Protein AF-A0A929PBZ7-F1 (afdb_monomer)

Sequence (288 aa):
MKSNTEISSLRPYLEPHGAKFRLEFSLISQDRSVDGKAPFPFLVINESDPLGRLIEARFVTDAGSKLKRVFVLLQKDEYLLPRDELWPISNQDVDECWQRAFSSYSGKAKDGSMVVLSDQIEKDGRLSSLQSLFYCNQERVFFHPQCPTCGSPLQQCYDDHLLTGVGLQPYSTSLKRYLYCPSCFDLVGESDFFIHALESSDPPMLKDQWDLVKEFGQLTEGKKHLDQFPCTKCASHKECYGTDGLALSRIVPVSFYPFHILIFEAMSVNAPDFLSLISGASFEELEA

Radius of gyration: 20.57 Å; Cα contacts (8 Å, |Δi|>4): 488; chains: 1; bounding box: 63×46×52 Å

Mean predicted aligned error: 7.31 Å

pLDDT: mean 87.02, std 12.72, range [26.66, 98.5]

Foldseek 3Di:
DPPDDVAFALQCQQPPDPDFKHKAFAFDPDDFDPVLFADPGGAFPADPDQFWTKTKIFMAGPVGHTDAIKIKTWGALGGPDDDDVVDGDALVNSLVVLQVVCVVVVVVCVVVFWDDDPSLADPVRTGHFHAWWKAFQVVRHIFAQAALPQRHGWAKDQDQVLQVVVPHHHRGRHHWIWTWDPVVCVPPVDTQIEGQDDDPPDDPSYHHPLSSLLSNLSDEPPHPPCPRPPLNPDPCVCCCNPPVVSSSRGMDIPHRHGIGMIMGGPDDQDPVNVVCVVVPDDPVNVVD

Structure (mmCIF, N/CA/C/O backbone):
data_AF-A0A929PBZ7-F1
#
_entry.id   AF-A0A929PBZ7-F1
#
loop_
_atom_site.group_PDB
_atom_site.id
_atom_site.type_symbol
_atom_site.label_atom_id
_atom_site.label_alt_id
_atom_site.label_comp_id
_atom_site.label_asym_id
_atom_site.label_entity_id
_atom_site.label_seq_id
_atom_site.pdbx_PDB_ins_code
_atom_site.Cartn_x
_atom_site.Cartn_y
_atom_site.Cartn_z
_atom_site.occupancy
_atom_site.B_iso_or_equiv
_atom_site.auth_seq_id
_atom_site.auth_comp_id
_atom_site.auth_asym_id
_atom_site.auth_atom_id
_atom_site.pdbx_PDB_model_num
ATOM 1 N N . MET A 1 1 ? 9.071 23.645 -6.614 1.00 26.66 1 MET A N 1
ATOM 2 C CA . MET A 1 1 ? 9.894 22.976 -5.581 1.00 26.66 1 MET A CA 1
ATOM 3 C C . MET A 1 1 ? 9.019 22.721 -4.362 1.00 26.66 1 MET A C 1
ATOM 5 O O . MET A 1 1 ? 8.891 23.604 -3.524 1.00 26.66 1 MET A O 1
ATOM 9 N N . LYS A 1 2 ? 8.345 21.565 -4.293 1.00 27.41 2 LYS A N 1
ATOM 10 C CA . LYS A 1 2 ? 7.716 21.123 -3.042 1.00 27.41 2 LYS A CA 1
ATOM 11 C C . LYS A 1 2 ? 8.845 20.621 -2.138 1.00 27.41 2 LYS A C 1
ATOM 13 O O . LYS A 1 2 ? 9.627 19.769 -2.544 1.00 27.41 2 LYS A O 1
ATOM 18 N N . SER A 1 3 ? 8.988 21.255 -0.979 1.00 30.94 3 SER A N 1
ATOM 19 C CA . SER A 1 3 ? 9.896 20.862 0.099 1.00 30.94 3 SER A CA 1
ATOM 20 C C . SER A 1 3 ? 9.689 19.395 0.473 1.00 30.94 3 SER A C 1
ATOM 22 O O . SER A 1 3 ? 8.545 18.947 0.421 1.00 30.94 3 SER A O 1
ATOM 24 N N . ASN A 1 4 ? 10.763 18.705 0.893 1.00 34.50 4 ASN A N 1
ATOM 25 C CA . ASN A 1 4 ? 10.742 17.404 1.580 1.00 34.50 4 ASN A CA 1
ATOM 26 C C . ASN A 1 4 ? 9.495 17.301 2.464 1.00 34.50 4 ASN A C 1
ATOM 28 O O . ASN A 1 4 ? 9.452 17.850 3.564 1.00 34.50 4 ASN A O 1
ATOM 32 N N . THR A 1 5 ? 8.450 16.678 1.933 1.00 43.84 5 THR A N 1
ATOM 33 C CA . THR A 1 5 ? 7.231 16.412 2.679 1.00 43.84 5 THR A CA 1
ATOM 34 C C . THR A 1 5 ? 7.585 15.164 3.463 1.00 43.84 5 THR A C 1
ATOM 36 O O . THR A 1 5 ? 7.949 14.161 2.851 1.00 43.84 5 THR A O 1
ATOM 39 N N . GLU A 1 6 ? 7.641 15.254 4.791 1.00 57.66 6 GLU A N 1
ATOM 40 C CA . GLU A 1 6 ? 7.781 14.065 5.630 1.00 57.66 6 GLU A CA 1
ATOM 41 C C . GLU A 1 6 ? 6.673 13.101 5.215 1.00 57.66 6 GLU A C 1
ATOM 43 O O . GLU A 1 6 ? 5.491 13.415 5.333 1.00 57.66 6 GLU A O 1
ATOM 48 N N . ILE A 1 7 ? 7.056 11.991 4.591 1.00 76.25 7 ILE A N 1
ATOM 49 C CA . ILE A 1 7 ? 6.088 11.092 3.982 1.00 76.25 7 ILE A CA 1
ATOM 50 C C . ILE A 1 7 ? 5.565 10.178 5.092 1.00 76.25 7 ILE A C 1
ATOM 52 O O . ILE A 1 7 ? 6.342 9.443 5.704 1.00 76.25 7 ILE A O 1
ATOM 56 N N . SER A 1 8 ? 4.262 10.236 5.360 1.00 89.88 8 SER A N 1
ATOM 57 C CA . SER A 1 8 ? 3.616 9.476 6.431 1.00 89.88 8 SER A CA 1
ATOM 58 C C . SER A 1 8 ? 3.755 7.965 6.239 1.00 89.88 8 SER A C 1
ATOM 60 O O . SER A 1 8 ? 3.601 7.448 5.133 1.00 89.88 8 SER A O 1
ATOM 62 N N . SER A 1 9 ? 3.996 7.221 7.320 1.00 91.88 9 SER A N 1
ATOM 63 C CA . SER A 1 9 ? 4.147 5.763 7.279 1.00 91.88 9 SER A CA 1
ATOM 64 C C . SER A 1 9 ? 3.346 5.089 8.384 1.00 91.88 9 SER A C 1
ATOM 66 O O . SER A 1 9 ? 3.293 5.561 9.514 1.00 91.88 9 SER A O 1
ATOM 68 N N . LEU A 1 10 ? 2.755 3.932 8.073 1.00 93.44 10 LEU A N 1
ATOM 69 C CA . LEU A 1 10 ? 2.092 3.092 9.072 1.00 93.44 10 LEU A CA 1
ATOM 70 C C . LEU A 1 10 ? 3.084 2.220 9.857 1.00 93.44 10 LEU A C 1
ATOM 72 O O . LEU A 1 10 ? 2.758 1.709 10.928 1.00 9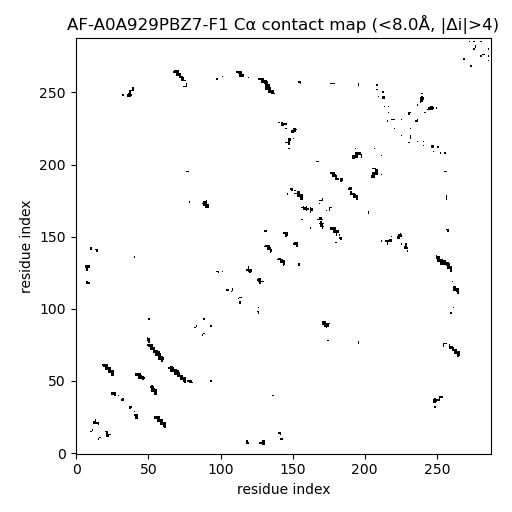3.44 10 LEU A O 1
ATOM 76 N N . ARG A 1 11 ? 4.306 2.040 9.338 1.00 92.12 11 ARG A N 1
ATOM 77 C CA . ARG A 1 11 ? 5.300 1.112 9.891 1.00 92.12 11 ARG A CA 1
ATOM 78 C C . ARG A 1 11 ? 5.653 1.389 11.359 1.00 92.12 11 ARG A C 1
ATOM 80 O O . ARG A 1 11 ? 5.720 0.415 12.104 1.00 92.12 11 ARG A O 1
ATOM 87 N N . PRO A 1 12 ? 5.799 2.647 11.827 1.00 91.50 12 PRO A N 1
ATOM 88 C CA . PRO A 1 12 ? 6.052 2.931 13.241 1.00 91.50 12 PRO A CA 1
ATOM 89 C C . PRO A 1 12 ? 4.978 2.391 14.191 1.00 91.50 12 PRO A C 1
ATOM 91 O O . PRO A 1 12 ? 5.282 2.114 15.345 1.00 91.50 12 PRO A O 1
ATOM 94 N N . TYR A 1 13 ? 3.742 2.206 13.720 1.00 92.75 13 TYR A N 1
ATOM 95 C CA . TYR A 1 13 ? 2.653 1.654 14.524 1.00 92.75 13 TYR A CA 1
ATOM 96 C C . TYR A 1 13 ? 2.561 0.132 14.431 1.00 92.75 13 TYR A C 1
ATOM 98 O O . TYR A 1 13 ? 2.063 -0.488 15.363 1.00 92.75 13 TYR A O 1
ATOM 106 N N . LEU A 1 14 ? 3.039 -0.472 13.340 1.00 92.50 14 LEU A N 1
ATOM 107 C CA . LEU A 1 14 ? 3.046 -1.927 13.137 1.00 92.50 14 LEU A CA 1
ATOM 108 C C . LEU A 1 14 ? 4.267 -2.589 13.790 1.00 92.50 14 LEU A C 1
ATOM 110 O O . LEU A 1 14 ? 4.165 -3.650 14.403 1.00 92.50 14 LEU A O 1
ATOM 114 N N . GLU A 1 15 ? 5.422 -1.933 13.691 1.00 86.81 15 GLU A N 1
ATOM 115 C CA . GLU A 1 15 ? 6.719 -2.401 14.186 1.00 86.81 15 GLU A CA 1
ATOM 116 C C . GLU A 1 15 ? 7.437 -1.288 14.970 1.00 86.81 15 GLU A C 1
ATOM 118 O O . GLU A 1 15 ? 8.516 -0.814 14.580 1.00 86.81 15 GLU A O 1
ATOM 123 N N . PRO A 1 16 ? 6.841 -0.820 16.081 1.00 77.88 16 PRO A N 1
ATOM 124 C CA . PRO A 1 16 ? 7.424 0.250 16.865 1.00 77.88 16 PRO A CA 1
ATOM 125 C C . PRO A 1 16 ? 8.742 -0.195 17.488 1.00 77.88 16 PRO A C 1
ATOM 127 O O . PRO A 1 16 ? 8.802 -1.136 18.281 1.00 77.88 16 PRO A O 1
ATOM 130 N N . HIS A 1 17 ? 9.805 0.543 17.194 1.00 76.81 17 HIS A N 1
ATOM 131 C CA . HIS A 1 17 ? 11.078 0.360 17.873 1.00 76.81 17 HIS A CA 1
ATOM 132 C C . HIS A 1 17 ? 10.994 1.049 19.240 1.00 76.81 17 HIS A C 1
ATOM 134 O O . HIS A 1 17 ? 11.084 2.269 19.340 1.00 76.81 17 HIS A O 1
ATOM 140 N N . GLY A 1 18 ? 10.774 0.265 20.298 1.00 74.88 18 GLY A N 1
ATOM 141 C CA . GLY A 1 18 ? 10.760 0.750 21.682 1.00 74.88 18 GLY A CA 1
ATOM 142 C C . GLY A 1 18 ? 9.427 1.311 22.194 1.00 74.88 18 GLY A C 1
ATOM 143 O O . GLY A 1 18 ? 9.380 1.758 23.341 1.00 74.88 18 GLY A O 1
ATOM 144 N N . ALA A 1 19 ? 8.339 1.277 21.411 1.00 81.00 19 ALA A N 1
ATOM 145 C CA . ALA A 1 19 ? 7.012 1.600 21.947 1.00 81.00 19 ALA A CA 1
ATOM 146 C C . ALA A 1 19 ? 6.393 0.397 22.674 1.00 81.00 19 ALA A C 1
ATOM 148 O O . ALA A 1 19 ? 6.635 -0.758 22.330 1.00 81.00 19 ALA A O 1
ATOM 149 N N . LYS A 1 20 ? 5.556 0.687 23.674 1.00 85.12 20 LYS A N 1
ATOM 150 C CA . LYS A 1 20 ? 4.921 -0.322 24.540 1.00 85.12 20 LYS A CA 1
ATOM 151 C C . LYS A 1 20 ? 3.657 -0.944 23.950 1.00 85.12 20 LYS A C 1
ATOM 153 O O . LYS A 1 20 ? 3.085 -1.845 24.559 1.00 85.12 20 LYS A O 1
ATOM 158 N N . PHE A 1 21 ? 3.189 -0.443 22.811 1.00 89.44 21 PHE A N 1
ATOM 159 C CA . PHE A 1 21 ? 2.041 -0.987 22.100 1.00 89.44 21 PHE A CA 1
ATOM 160 C C . PHE A 1 21 ? 2.221 -0.849 20.590 1.00 89.44 21 PHE A C 1
ATOM 162 O O . PHE A 1 21 ? 2.917 0.056 20.133 1.00 89.44 21 PHE A O 1
ATOM 169 N N . ARG A 1 22 ? 1.566 -1.731 19.833 1.00 94.06 22 ARG A N 1
ATOM 170 C CA . ARG A 1 22 ? 1.547 -1.740 18.366 1.00 94.06 22 ARG A CA 1
ATOM 171 C C . ARG A 1 22 ? 0.166 -2.095 17.831 1.00 94.06 22 ARG A C 1
ATOM 173 O O . ARG A 1 22 ? -0.612 -2.767 18.510 1.00 94.06 22 ARG A O 1
ATOM 180 N N . LEU A 1 23 ? -0.110 -1.669 16.608 1.00 95.19 23 LEU A N 1
ATOM 181 C CA . LEU A 1 23 ? -1.207 -2.154 15.787 1.00 95.19 23 LEU A CA 1
ATOM 182 C C . LEU A 1 23 ? -0.789 -3.484 15.149 1.00 95.19 23 LEU A C 1
ATOM 184 O O . LEU A 1 23 ? 0.262 -3.588 14.529 1.00 95.19 23 LEU A O 1
ATOM 188 N N . GLU A 1 24 ? -1.610 -4.510 15.302 1.00 95.31 24 GLU A N 1
ATOM 189 C CA . GLU A 1 24 ? -1.390 -5.840 14.745 1.00 95.31 24 GLU A CA 1
ATOM 190 C C . GLU A 1 24 ? -2.588 -6.209 13.871 1.00 95.31 24 GLU A C 1
ATOM 192 O O . GLU A 1 24 ? -3.721 -6.269 14.351 1.00 95.31 24 GLU A O 1
ATOM 197 N N . PHE A 1 25 ? -2.344 -6.453 12.584 1.00 95.81 25 PHE A N 1
ATOM 198 C CA . PHE A 1 25 ? -3.358 -6.985 11.678 1.00 95.81 25 PHE A CA 1
ATOM 199 C C . PHE A 1 25 ? -3.557 -8.476 11.944 1.00 95.81 25 PHE A C 1
ATOM 201 O O . PHE A 1 25 ? -2.591 -9.232 12.064 1.00 95.81 25 PHE A O 1
ATOM 208 N N . SER A 1 26 ? -4.811 -8.912 12.036 1.00 93.31 26 SER A N 1
ATOM 209 C CA . SER A 1 26 ? -5.119 -10.332 12.189 1.00 93.31 26 SER A CA 1
ATOM 210 C C . SER A 1 26 ? -4.754 -11.088 10.916 1.00 93.31 26 SER A C 1
ATOM 212 O O . SER A 1 26 ? -5.144 -10.685 9.825 1.00 93.31 26 SER A O 1
ATOM 214 N N . LEU A 1 27 ? -4.040 -12.202 11.061 1.00 90.12 27 LEU A N 1
ATOM 215 C CA . LEU A 1 27 ? -3.666 -13.083 9.956 1.00 90.12 27 LEU A CA 1
ATOM 216 C C . LEU A 1 27 ? -4.716 -14.178 9.748 1.00 90.12 27 LEU A C 1
ATOM 218 O O . LEU A 1 27 ? -5.280 -14.690 10.719 1.00 90.12 27 LEU A O 1
ATOM 222 N N . ILE A 1 28 ? -4.928 -14.581 8.497 1.00 86.69 28 ILE A N 1
ATOM 223 C CA . ILE A 1 28 ? -5.646 -15.821 8.180 1.00 86.69 28 ILE A CA 1
ATOM 224 C C . ILE A 1 28 ? -4.719 -17.030 8.366 1.00 86.69 28 ILE A C 1
ATOM 226 O O . ILE A 1 28 ? -3.511 -16.953 8.138 1.00 86.69 28 ILE A O 1
ATOM 230 N N . SER A 1 29 ? -5.286 -18.164 8.786 1.00 65.19 29 SER A N 1
ATOM 231 C CA . SER A 1 29 ? -4.598 -19.459 8.738 1.00 65.19 29 SER A CA 1
ATOM 232 C C . SER A 1 29 ? -4.264 -19.763 7.276 1.00 65.19 29 SER A C 1
ATOM 234 O O . SER A 1 29 ? -5.174 -19.998 6.487 1.00 65.19 29 SER A O 1
ATOM 236 N N . GLN A 1 30 ? -2.987 -19.692 6.901 1.00 59.59 30 GLN A N 1
ATOM 237 C CA . GLN A 1 30 ? -2.564 -19.847 5.510 1.00 59.59 30 GLN A CA 1
ATOM 238 C C . GLN A 1 30 ? -2.706 -21.303 5.054 1.00 59.59 30 GLN A C 1
ATOM 240 O O . GLN A 1 30 ? -1.955 -22.163 5.510 1.00 59.59 30 GLN A O 1
ATOM 245 N N . ASP A 1 31 ? -3.596 -21.545 4.094 1.00 52.19 31 ASP A N 1
ATOM 246 C CA . ASP A 1 31 ? -3.374 -22.581 3.087 1.00 52.19 31 ASP A CA 1
ATOM 247 C C . ASP A 1 31 ? -2.574 -21.969 1.932 1.00 52.19 31 ASP A C 1
ATOM 249 O O . ASP A 1 31 ? -2.738 -20.796 1.582 1.00 52.19 31 ASP A O 1
ATOM 253 N N . ARG A 1 32 ? -1.649 -22.750 1.364 1.00 52.66 32 ARG A N 1
ATOM 254 C CA . ARG A 1 32 ? -0.841 -22.323 0.213 1.00 52.66 32 ARG A CA 1
ATOM 255 C C . ARG A 1 32 ? -1.770 -21.942 -0.942 1.00 52.66 32 ARG A C 1
ATOM 257 O O . ARG A 1 32 ? -2.718 -22.668 -1.232 1.00 52.66 32 ARG A O 1
ATOM 264 N N . SER A 1 33 ? -1.485 -20.827 -1.612 1.00 56.88 33 SER A N 1
ATOM 265 C CA . SER A 1 33 ? -2.231 -20.433 -2.807 1.00 56.88 33 SER A CA 1
ATOM 266 C C . SER A 1 33 ? -2.071 -21.457 -3.928 1.00 56.88 33 SER A C 1
ATOM 268 O O . SER A 1 33 ? -1.028 -22.099 -4.069 1.00 56.88 33 SER A O 1
ATOM 270 N N . VAL A 1 34 ? -3.114 -21.578 -4.748 1.00 55.66 34 VAL A N 1
ATOM 271 C CA . VAL A 1 34 ? -3.158 -22.506 -5.888 1.00 55.66 34 VAL A CA 1
ATOM 272 C C . VAL A 1 34 ? -2.152 -22.105 -6.980 1.00 55.66 34 VAL A C 1
ATOM 274 O O . VAL A 1 34 ? -1.589 -22.977 -7.636 1.00 55.66 34 VAL A O 1
ATOM 277 N N . ASP A 1 35 ? -1.839 -20.809 -7.095 1.00 64.62 35 ASP A N 1
ATOM 278 C CA . ASP A 1 35 ? -1.034 -20.246 -8.192 1.00 64.62 35 ASP A CA 1
ATOM 279 C C . ASP A 1 35 ? 0.416 -19.897 -7.803 1.00 64.62 35 ASP A C 1
ATOM 281 O O . ASP A 1 35 ? 1.126 -19.224 -8.550 1.00 64.62 35 ASP A O 1
ATOM 285 N N . GLY A 1 36 ? 0.871 -20.286 -6.606 1.00 73.00 36 GLY A N 1
ATOM 286 C CA . GLY A 1 36 ? 2.238 -20.019 -6.129 1.00 73.00 36 GLY A CA 1
ATOM 287 C C . GLY A 1 36 ? 2.544 -18.552 -5.776 1.00 73.00 36 GLY A C 1
ATOM 288 O O . GLY A 1 36 ? 3.650 -18.251 -5.328 1.00 73.00 36 GLY A O 1
ATOM 289 N N . LYS A 1 37 ? 1.576 -17.641 -5.931 1.00 81.81 37 LYS A N 1
ATOM 290 C CA . LYS A 1 37 ? 1.648 -16.227 -5.517 1.00 81.81 37 LYS A CA 1
ATOM 291 C C . LYS A 1 37 ? 1.040 -16.025 -4.133 1.00 81.81 37 LYS A C 1
ATOM 293 O O . LYS A 1 37 ? 0.012 -16.621 -3.831 1.00 81.81 37 LYS A O 1
ATOM 298 N N . ALA A 1 38 ? 1.638 -15.198 -3.286 1.00 79.06 38 ALA A N 1
ATOM 299 C CA . ALA A 1 38 ? 1.15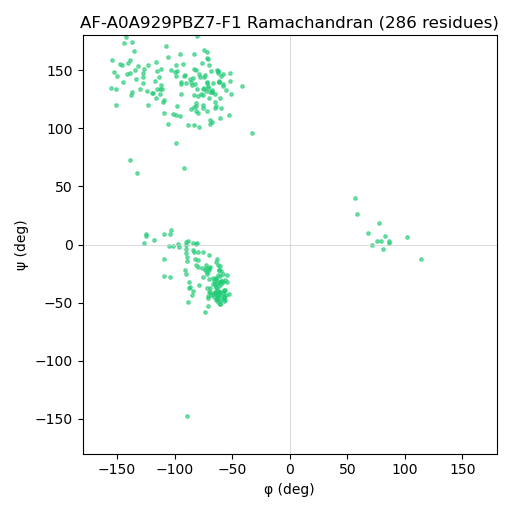2 -14.964 -1.930 1.00 79.06 38 ALA A CA 1
ATOM 300 C C . ALA A 1 38 ? -0.277 -14.380 -1.950 1.00 79.06 38 ALA A C 1
ATOM 302 O O . ALA A 1 38 ? -0.488 -13.347 -2.589 1.00 79.06 38 ALA A O 1
ATOM 303 N N . PRO A 1 39 ? -1.258 -14.985 -1.254 1.00 84.19 39 PRO A N 1
ATOM 304 C CA . PRO A 1 39 ? -2.546 -14.337 -1.058 1.00 84.19 39 PRO A CA 1
ATOM 305 C C . PRO A 1 39 ? -2.400 -13.171 -0.072 1.00 84.19 39 PRO A C 1
ATOM 307 O O . PRO A 1 39 ? -1.457 -13.127 0.727 1.00 84.19 39 PRO A O 1
ATOM 310 N N . PHE A 1 40 ? -3.363 -12.247 -0.087 1.00 88.38 40 PHE A N 1
ATOM 311 C CA . PHE A 1 40 ? -3.459 -11.207 0.935 1.00 88.38 40 PHE A CA 1
ATOM 312 C C . PHE A 1 40 ? -3.632 -11.867 2.321 1.00 88.38 40 PHE A C 1
ATOM 314 O O . PHE A 1 40 ? -4.608 -12.588 2.531 1.00 88.38 40 PHE A O 1
ATOM 321 N N . PRO A 1 41 ? -2.691 -11.687 3.268 1.00 89.38 41 PRO A N 1
ATOM 322 C CA . PRO A 1 41 ? -2.563 -12.577 4.423 1.00 89.38 41 PRO A CA 1
ATOM 323 C C . PRO A 1 41 ? -3.388 -12.124 5.631 1.00 89.38 41 PRO A C 1
ATOM 325 O O . PRO A 1 41 ? -3.358 -12.783 6.673 1.00 89.38 41 PRO A O 1
ATOM 328 N N . PHE A 1 42 ? -4.101 -11.003 5.521 1.00 93.81 42 PHE A N 1
ATOM 329 C CA . PHE A 1 42 ? -4.850 -10.409 6.622 1.00 93.81 42 PHE A CA 1
ATOM 330 C C . PHE A 1 42 ? -6.336 -10.755 6.543 1.00 93.81 42 PHE A C 1
ATOM 332 O O . PHE A 1 42 ? -6.900 -10.903 5.460 1.00 93.81 42 PHE A O 1
ATOM 339 N N . LEU A 1 43 ? -6.979 -10.872 7.704 1.00 93.06 43 LEU A N 1
ATOM 340 C CA . LEU A 1 43 ? -8.395 -11.197 7.816 1.00 93.06 43 LEU A CA 1
ATOM 341 C C . LEU A 1 43 ? -9.253 -10.029 7.317 1.00 93.06 43 LEU A C 1
ATOM 343 O O . LEU A 1 43 ? -9.438 -9.031 8.019 1.00 93.06 43 LEU A O 1
ATOM 347 N N . VAL A 1 44 ? -9.799 -10.183 6.112 1.00 93.00 44 VAL A N 1
ATOM 348 C CA . VAL A 1 44 ? -10.776 -9.264 5.523 1.00 93.00 44 VAL A CA 1
ATOM 349 C C . VAL A 1 44 ? -12.164 -9.583 6.080 1.00 93.00 44 VAL A C 1
ATOM 351 O O . VAL A 1 44 ? -12.657 -10.700 5.950 1.00 93.00 44 VAL A O 1
ATOM 354 N N . ILE A 1 45 ? -12.790 -8.595 6.715 1.00 91.81 45 ILE A N 1
ATOM 355 C CA . ILE A 1 45 ? -14.147 -8.676 7.271 1.00 91.81 45 ILE A CA 1
ATOM 356 C C . ILE A 1 45 ? -15.189 -8.314 6.213 1.00 91.81 45 ILE A C 1
ATOM 358 O O . ILE A 1 45 ? -16.267 -8.901 6.176 1.00 91.81 45 ILE A O 1
ATOM 362 N N . ASN A 1 46 ? -14.876 -7.341 5.356 1.00 88.00 46 ASN A N 1
ATOM 363 C CA . ASN A 1 46 ? -15.744 -6.922 4.263 1.00 88.00 46 ASN A CA 1
ATOM 364 C C . ASN A 1 46 ? -14.905 -6.373 3.102 1.00 88.00 46 ASN A C 1
ATOM 366 O O . ASN A 1 46 ? -14.017 -5.549 3.313 1.00 88.00 46 ASN A O 1
ATOM 370 N N . GLU A 1 47 ? -15.214 -6.801 1.880 1.00 88.94 47 GLU A N 1
ATOM 371 C CA . GLU A 1 47 ? -14.569 -6.338 0.644 1.00 88.94 47 GLU A CA 1
ATOM 372 C C . GLU A 1 47 ? -15.571 -5.799 -0.391 1.00 88.94 47 GLU A C 1
ATOM 374 O O . GLU A 1 47 ? -15.199 -5.513 -1.526 1.00 88.94 47 GLU A O 1
ATOM 379 N N . SER A 1 48 ? -16.839 -5.644 -0.008 1.00 84.31 48 SER A N 1
ATOM 380 C CA . SER A 1 48 ? -17.929 -5.269 -0.920 1.00 84.31 48 SER A CA 1
ATOM 381 C C . SER A 1 48 ? -17.859 -3.811 -1.380 1.00 84.31 48 SER A C 1
ATOM 383 O O . SER A 1 48 ? -18.422 -3.474 -2.417 1.00 84.31 48 SER A O 1
ATOM 385 N N . ASP A 1 49 ? -17.195 -2.942 -0.612 1.00 85.44 49 ASP A N 1
ATOM 386 C CA . ASP A 1 49 ? -17.018 -1.535 -0.973 1.00 85.44 49 ASP A CA 1
ATOM 387 C C . ASP A 1 49 ? -16.036 -1.394 -2.156 1.00 85.44 49 ASP A C 1
ATOM 389 O O . ASP A 1 49 ? -15.004 -2.072 -2.180 1.00 85.44 49 ASP A O 1
ATOM 393 N N . PRO A 1 50 ? -16.317 -0.548 -3.162 1.00 87.06 50 PRO A N 1
ATOM 394 C CA . PRO A 1 50 ? -15.462 -0.442 -4.341 1.00 87.06 50 PRO A CA 1
ATOM 395 C C . PRO A 1 50 ? -14.137 0.294 -4.091 1.00 87.06 50 PRO A C 1
ATOM 397 O O . PRO A 1 50 ? -13.198 0.081 -4.856 1.00 87.06 50 PRO A O 1
ATOM 400 N N . LEU A 1 51 ? -14.039 1.135 -3.053 1.00 91.12 51 LEU A N 1
ATOM 401 C CA . LEU A 1 51 ? -12.881 2.000 -2.780 1.00 91.12 51 LEU A CA 1
ATOM 402 C C . LEU A 1 51 ? -11.995 1.482 -1.643 1.00 91.12 51 LEU A C 1
ATOM 404 O O . LEU A 1 51 ? -10.789 1.745 -1.623 1.00 91.12 51 LEU A O 1
ATOM 408 N N . GLY A 1 52 ? -12.579 0.750 -0.699 1.00 93.12 52 GLY A N 1
ATOM 409 C CA . GLY A 1 52 ? -11.902 0.245 0.484 1.00 93.12 52 GLY A CA 1
ATOM 410 C C . GLY A 1 52 ? -12.219 -1.211 0.804 1.00 93.12 52 GLY A C 1
ATOM 411 O O . GLY A 1 52 ? -13.144 -1.828 0.282 1.00 93.12 52 GLY A O 1
ATOM 412 N N . ARG A 1 53 ? -11.417 -1.780 1.697 1.00 94.75 53 ARG A N 1
ATOM 413 C CA . ARG A 1 53 ? -11.651 -3.077 2.334 1.00 94.75 53 ARG A CA 1
ATOM 414 C C . ARG A 1 53 ? -11.556 -2.912 3.843 1.00 94.75 53 ARG A C 1
ATOM 416 O O . ARG A 1 53 ? -10.735 -2.140 4.331 1.00 94.75 53 ARG A O 1
ATOM 423 N N . LEU A 1 54 ? -12.379 -3.637 4.585 1.00 94.81 54 LEU A N 1
ATOM 424 C CA . LEU A 1 54 ? -12.350 -3.637 6.040 1.00 94.81 54 LEU A CA 1
ATOM 425 C C . LEU A 1 54 ? -11.562 -4.853 6.521 1.00 94.81 54 LEU A C 1
ATOM 427 O O . LEU A 1 54 ? -11.968 -5.985 6.257 1.00 94.81 54 LEU A O 1
ATOM 431 N N . ILE A 1 55 ? -10.463 -4.631 7.238 1.00 95.75 55 ILE A N 1
ATOM 432 C CA . ILE A 1 55 ? -9.656 -5.703 7.835 1.00 95.75 55 ILE A CA 1
ATOM 433 C C . ILE A 1 55 ? -9.747 -5.679 9.358 1.00 95.75 55 ILE A C 1
ATOM 435 O O . ILE A 1 55 ? -9.929 -4.628 9.978 1.00 95.75 55 ILE A O 1
ATOM 439 N N . GLU A 1 56 ? -9.606 -6.848 9.974 1.00 95.19 56 GLU A N 1
ATOM 440 C CA . GLU A 1 56 ? -9.507 -6.955 11.425 1.00 95.19 56 GLU A CA 1
ATOM 441 C C . GLU A 1 56 ? -8.089 -6.643 11.907 1.00 95.19 56 GLU A C 1
ATOM 443 O O . GLU A 1 56 ? -7.100 -7.183 11.405 1.00 95.19 56 GLU A O 1
ATOM 448 N N . ALA A 1 57 ? -8.000 -5.826 12.952 1.00 96.06 57 ALA A N 1
ATOM 449 C CA . ALA A 1 57 ? -6.759 -5.567 13.650 1.00 96.06 57 ALA A CA 1
ATOM 450 C C . ALA A 1 57 ? -6.979 -5.438 15.162 1.00 96.06 57 ALA A C 1
ATOM 452 O O . ALA A 1 57 ? -8.087 -5.551 15.699 1.00 96.06 57 ALA A O 1
ATOM 453 N N . ARG A 1 58 ? -5.884 -5.231 15.883 1.00 95.56 58 ARG A N 1
ATOM 454 C CA . ARG A 1 58 ? -5.892 -5.041 17.330 1.00 95.56 58 ARG A CA 1
ATOM 455 C C . ARG A 1 58 ? -4.706 -4.205 17.779 1.00 95.56 58 ARG A C 1
ATOM 457 O O . ARG A 1 58 ? -3.627 -4.306 17.210 1.00 95.56 58 ARG A O 1
ATOM 464 N N . PHE A 1 59 ? -4.886 -3.442 18.845 1.00 94.81 59 PHE A N 1
ATOM 465 C CA . PHE A 1 59 ? -3.770 -2.909 19.612 1.00 94.81 59 PHE A CA 1
ATOM 466 C C . PHE A 1 59 ? -3.295 -3.966 20.605 1.00 94.81 59 PHE A C 1
ATOM 468 O O . PHE A 1 59 ? -4.102 -4.529 21.352 1.00 94.81 59 PHE A O 1
ATOM 475 N N . VAL A 1 60 ? -1.994 -4.239 20.613 1.00 94.56 60 VAL A N 1
ATOM 476 C CA . VAL A 1 60 ? -1.345 -5.183 21.534 1.00 94.56 60 VAL A CA 1
ATOM 477 C C . VAL A 1 60 ? -0.189 -4.510 22.249 1.00 94.56 60 VAL A C 1
ATOM 479 O O . VAL A 1 60 ? 0.426 -3.600 21.696 1.00 94.56 60 VAL A O 1
ATOM 482 N N . THR A 1 61 ? 0.110 -4.950 23.468 1.00 92.69 61 THR A N 1
ATOM 483 C CA . THR A 1 61 ? 1.315 -4.521 24.185 1.00 92.69 61 THR A CA 1
ATOM 484 C C . THR A 1 61 ? 2.569 -5.189 23.621 1.00 92.69 61 THR A C 1
ATOM 486 O O . THR A 1 61 ? 2.494 -6.177 22.889 1.00 92.69 61 THR A O 1
ATOM 489 N N . ASP A 1 62 ? 3.735 -4.690 24.016 1.00 88.38 62 ASP A N 1
ATOM 490 C CA . ASP A 1 62 ? 5.040 -5.332 23.807 1.00 88.38 62 ASP A CA 1
ATOM 491 C C . ASP A 1 62 ? 5.126 -6.764 24.379 1.00 88.38 62 ASP A C 1
ATOM 493 O O . ASP A 1 62 ? 5.801 -7.619 23.813 1.00 88.38 62 ASP A O 1
ATOM 497 N N . ALA A 1 63 ? 4.385 -7.052 25.453 1.00 89.31 63 ALA A N 1
ATOM 498 C CA . ALA A 1 63 ? 4.217 -8.393 26.019 1.00 89.31 63 ALA A CA 1
ATOM 499 C C . ALA A 1 63 ? 3.156 -9.261 25.300 1.00 89.31 63 ALA A C 1
ATOM 501 O O . ALA A 1 63 ? 2.911 -10.394 25.710 1.00 89.31 63 ALA A O 1
ATOM 502 N N . GLY A 1 64 ? 2.499 -8.745 24.256 1.00 86.88 64 GLY A N 1
ATOM 503 C CA . GLY A 1 64 ? 1.484 -9.467 23.479 1.00 86.88 64 GLY A CA 1
ATOM 504 C C . GLY A 1 64 ? 0.071 -9.461 24.077 1.00 86.88 64 GLY A C 1
ATOM 505 O O . GLY A 1 64 ? -0.821 -10.130 23.551 1.00 86.88 64 GLY A O 1
ATOM 506 N N . SER A 1 65 ? -0.174 -8.701 25.148 1.00 91.06 65 SER A N 1
ATOM 507 C CA . SER A 1 65 ? -1.518 -8.552 25.716 1.00 91.06 65 SER A CA 1
ATOM 508 C C . SER A 1 65 ? -2.407 -7.757 24.765 1.00 91.06 65 SER A C 1
ATOM 510 O O . SER A 1 65 ? -2.029 -6.682 24.302 1.00 91.06 65 SER A O 1
ATOM 512 N N . LYS A 1 66 ? -3.614 -8.260 24.492 1.00 92.94 66 LYS A N 1
ATOM 513 C CA . LYS A 1 66 ? -4.597 -7.578 23.640 1.00 92.94 66 LYS A CA 1
ATOM 514 C C . LYS A 1 66 ? -5.223 -6.421 24.414 1.00 92.94 66 LYS A C 1
ATOM 516 O O . LYS A 1 66 ? -5.879 -6.651 25.423 1.00 92.94 66 LYS A O 1
ATOM 521 N N . LEU A 1 67 ? -5.027 -5.199 23.928 1.00 90.75 67 LEU A N 1
ATOM 522 C CA . LEU A 1 67 ? -5.602 -3.991 24.519 1.00 90.75 67 LEU A CA 1
ATOM 523 C C . LEU A 1 67 ? -6.983 -3.704 23.945 1.00 90.75 67 LEU A C 1
ATOM 525 O O . LEU A 1 67 ? -7.929 -3.460 24.687 1.00 90.75 67 LEU A O 1
ATOM 529 N N . LYS A 1 68 ? -7.095 -3.720 22.613 1.00 90.50 68 LYS A N 1
ATOM 530 C CA . LYS A 1 68 ? -8.323 -3.317 21.930 1.00 90.50 68 LYS A CA 1
ATOM 531 C C . LYS A 1 68 ? -8.433 -3.952 20.558 1.00 90.50 68 LYS A C 1
ATOM 533 O O . LYS A 1 68 ? -7.460 -3.952 19.811 1.00 90.50 68 LYS A O 1
ATOM 538 N N . ARG A 1 69 ? -9.610 -4.473 20.219 1.00 92.75 69 ARG A N 1
ATOM 539 C CA . ARG A 1 69 ? -9.932 -4.917 18.858 1.00 92.75 69 ARG A CA 1
ATOM 540 C C . ARG A 1 69 ? -10.421 -3.716 18.052 1.00 92.75 69 ARG A C 1
ATOM 542 O O . ARG A 1 69 ? -11.198 -2.913 18.564 1.00 92.75 69 ARG A O 1
ATOM 549 N N . VAL A 1 70 ? -9.961 -3.603 16.814 1.00 94.44 70 VAL A N 1
ATOM 550 C CA . VAL A 1 70 ? -10.308 -2.507 15.906 1.00 94.44 70 VAL A CA 1
ATOM 551 C C . VAL A 1 70 ? -10.551 -3.047 14.500 1.00 94.44 70 VAL A C 1
ATOM 553 O O . VAL A 1 70 ? -10.079 -4.129 14.144 1.00 94.44 70 VAL A O 1
ATOM 556 N N . PHE A 1 71 ? -11.274 -2.283 13.695 1.00 94.38 71 PHE A N 1
ATOM 557 C CA . PHE A 1 71 ? -11.394 -2.515 12.265 1.00 94.38 71 PHE A CA 1
ATOM 558 C C . PHE A 1 71 ? -10.680 -1.400 11.514 1.00 94.38 71 PHE A C 1
ATOM 560 O O . PHE A 1 71 ? -10.836 -0.224 11.838 1.00 94.38 71 PHE A O 1
ATOM 567 N N . VAL A 1 72 ? -9.888 -1.772 10.514 1.00 95.62 72 VAL A N 1
ATOM 568 C CA . VAL A 1 72 ? -9.158 -0.820 9.676 1.00 95.62 72 VAL A CA 1
ATOM 569 C C . VAL A 1 72 ? -9.808 -0.821 8.306 1.00 95.62 72 VAL A C 1
ATOM 571 O O . VAL A 1 72 ? -9.768 -1.826 7.596 1.00 95.62 72 VAL A O 1
ATOM 574 N N . LEU A 1 73 ? -10.435 0.296 7.948 1.00 95.75 73 LEU A N 1
ATOM 575 C CA . LEU A 1 73 ? -10.877 0.544 6.586 1.00 95.75 73 LEU A CA 1
ATOM 576 C C . LEU A 1 73 ? -9.657 1.004 5.786 1.00 95.75 73 LEU A C 1
ATOM 578 O O . LEU A 1 73 ? -9.107 2.065 6.064 1.00 95.75 73 LEU A O 1
ATOM 582 N N . LEU A 1 74 ? -9.227 0.179 4.838 1.00 95.94 74 LEU A N 1
ATOM 583 C CA . LEU A 1 74 ? -8.007 0.320 4.046 1.00 95.94 74 LEU A CA 1
ATOM 584 C C . LEU A 1 74 ? -8.365 0.599 2.584 1.00 95.94 74 LEU A C 1
ATOM 586 O O . LEU A 1 74 ? -9.155 -0.147 2.005 1.00 95.94 74 LEU A O 1
ATOM 590 N N . GLN A 1 75 ? -7.776 1.628 1.975 1.00 96.31 75 GLN A N 1
ATOM 591 C CA . GLN A 1 75 ? -7.942 1.910 0.545 1.00 96.31 75 GLN A CA 1
ATOM 592 C C . GLN A 1 75 ? -7.423 0.764 -0.332 1.00 96.31 75 GLN A C 1
ATOM 594 O O . GLN A 1 75 ? -6.399 0.152 -0.036 1.00 96.31 75 GLN A O 1
ATOM 599 N N . LYS A 1 76 ? -8.143 0.455 -1.414 1.00 95.12 76 LYS A N 1
ATOM 600 C CA . LYS A 1 76 ? -7.751 -0.587 -2.370 1.00 95.12 76 LYS A CA 1
ATOM 601 C C . LYS A 1 76 ? -6.746 -0.067 -3.404 1.00 95.12 76 LYS A C 1
ATOM 603 O O . LYS A 1 76 ? -6.770 1.103 -3.791 1.00 95.12 76 LYS A O 1
ATOM 608 N N . ASP A 1 77 ? -5.898 -0.968 -3.897 1.00 95.12 77 ASP A N 1
ATOM 609 C CA . ASP A 1 77 ? -5.004 -0.707 -5.033 1.00 95.12 77 ASP A CA 1
ATOM 610 C C . ASP A 1 77 ? -5.746 -0.702 -6.378 1.00 95.12 77 ASP A C 1
ATOM 612 O O . ASP A 1 77 ? -5.367 0.023 -7.298 1.00 95.12 77 ASP A O 1
ATOM 616 N N . GLU A 1 78 ? -6.849 -1.444 -6.462 1.00 90.38 78 GLU A N 1
ATOM 617 C CA . GLU A 1 78 ? -7.720 -1.530 -7.631 1.00 90.38 78 GLU A CA 1
ATOM 618 C C . GLU A 1 78 ? -9.168 -1.259 -7.243 1.00 90.38 78 GLU A C 1
ATOM 620 O O . GLU A 1 78 ? -9.657 -1.745 -6.219 1.00 90.38 78 GLU A O 1
ATOM 625 N N . TYR A 1 79 ? -9.860 -0.502 -8.091 1.00 89.31 79 TYR A N 1
ATOM 626 C CA . TYR A 1 79 ? -11.254 -0.138 -7.881 1.00 89.31 79 TYR A CA 1
ATOM 627 C C . TYR A 1 79 ? -12.143 -0.873 -8.875 1.00 89.31 79 TYR A C 1
ATOM 629 O O . TYR A 1 79 ? -11.980 -0.752 -10.089 1.00 89.31 79 TYR A O 1
ATOM 637 N N . LEU A 1 80 ? -13.127 -1.604 -8.355 1.00 80.94 80 LEU A N 1
ATOM 638 C CA . LEU A 1 80 ? -14.146 -2.276 -9.160 1.00 80.94 80 LEU A CA 1
ATOM 639 C C . LEU A 1 80 ? -15.351 -1.349 -9.325 1.00 80.94 80 LEU A C 1
ATOM 641 O O . LEU A 1 80 ? -16.425 -1.588 -8.775 1.00 80.94 80 LEU A O 1
ATOM 645 N N . LEU A 1 81 ? -15.138 -0.244 -10.035 1.00 82.19 81 LEU A N 1
ATOM 646 C CA . LEU A 1 81 ? -16.175 0.749 -10.291 1.00 82.19 81 LEU A CA 1
ATOM 647 C C . LEU A 1 81 ? -16.853 0.472 -11.640 1.00 82.19 81 LEU A C 1
ATOM 649 O O . LEU A 1 81 ? -16.164 0.157 -12.617 1.00 82.19 81 LEU A O 1
ATOM 653 N N . PRO A 1 82 ? -18.191 0.597 -11.729 1.00 72.81 82 PRO A N 1
ATOM 654 C CA . PRO A 1 82 ? -18.872 0.615 -13.015 1.00 72.81 82 PRO A CA 1
ATOM 655 C C . PRO A 1 82 ? -18.272 1.719 -13.888 1.00 72.81 82 PRO A C 1
ATOM 657 O O . PRO A 1 82 ? -18.083 2.843 -13.422 1.00 72.81 82 PRO A O 1
ATOM 660 N N . ARG A 1 83 ? -17.965 1.409 -15.150 1.00 68.88 83 ARG A N 1
ATOM 661 C CA . ARG A 1 83 ? -17.522 2.431 -16.102 1.00 68.88 83 ARG A CA 1
ATOM 662 C C . ARG A 1 83 ? -18.708 3.336 -16.426 1.00 68.88 83 ARG A C 1
ATOM 664 O O . ARG A 1 83 ? -19.624 2.910 -17.124 1.00 68.88 83 ARG A O 1
ATOM 671 N N . ASP A 1 84 ? -18.681 4.558 -15.912 1.00 73.69 84 ASP A N 1
ATOM 672 C CA . ASP A 1 84 ? -19.540 5.645 -16.372 1.00 73.69 84 ASP A CA 1
ATOM 673 C C . ASP A 1 84 ? -18.753 6.465 -17.403 1.00 73.69 84 ASP A C 1
ATOM 675 O O . ASP A 1 84 ? -17.753 7.102 -17.076 1.00 73.69 84 ASP A O 1
ATOM 679 N N . GLU A 1 85 ? -19.165 6.396 -18.670 1.00 69.94 85 GLU A N 1
ATOM 680 C CA . GLU A 1 85 ? -18.516 7.138 -19.759 1.00 69.94 85 GLU A CA 1
ATOM 681 C C . GLU A 1 85 ? -18.811 8.645 -19.709 1.00 69.94 85 GLU A C 1
ATOM 683 O O . GLU A 1 85 ? -18.072 9.433 -20.297 1.00 69.94 85 GLU A O 1
ATOM 688 N N . LEU A 1 86 ? -19.880 9.058 -19.019 1.00 70.31 86 LEU A N 1
ATOM 689 C CA . LEU A 1 86 ? -20.290 10.458 -18.905 1.00 70.31 86 LEU A CA 1
ATOM 690 C C . LEU A 1 86 ? -19.603 11.154 -17.726 1.00 70.31 86 LEU A C 1
ATOM 692 O O . LEU A 1 86 ? -19.315 12.347 -17.819 1.00 70.31 86 LEU A O 1
ATOM 696 N N . TRP A 1 87 ? -19.326 10.416 -16.647 1.00 71.94 87 TRP A N 1
ATOM 697 C CA . TRP A 1 87 ? -18.661 10.922 -15.442 1.00 71.94 87 TRP A CA 1
ATOM 698 C C . TRP A 1 87 ? -17.633 9.913 -14.912 1.00 71.94 87 TRP A C 1
ATOM 700 O O . TRP A 1 87 ? -17.871 9.262 -13.890 1.00 71.94 87 TRP A O 1
ATOM 710 N N . PRO A 1 88 ? -16.486 9.751 -15.599 1.00 83.25 88 PRO A N 1
ATOM 711 C CA . PRO A 1 88 ? -15.460 8.821 -15.157 1.00 83.25 88 PRO A CA 1
ATOM 712 C C . PRO A 1 88 ? -14.870 9.279 -13.820 1.00 83.25 88 PRO A C 1
ATOM 714 O O . PRO A 1 88 ? -14.443 10.422 -13.676 1.00 83.25 88 PRO A O 1
ATOM 717 N N . ILE A 1 89 ? -14.824 8.363 -12.854 1.00 90.56 89 ILE A N 1
ATOM 718 C CA . ILE A 1 89 ? -14.176 8.591 -11.559 1.00 90.56 89 ILE A CA 1
ATOM 719 C C . ILE A 1 89 ? -12.660 8.584 -11.773 1.00 90.56 89 ILE A C 1
ATOM 721 O O . ILE A 1 89 ? -12.122 7.678 -12.411 1.00 90.56 89 ILE A O 1
ATOM 725 N N . SER A 1 90 ? -11.974 9.577 -11.220 1.00 93.62 90 SER A N 1
ATOM 726 C CA . SER A 1 90 ? -10.518 9.718 -11.234 1.00 93.62 90 SER A CA 1
ATOM 727 C C . SER A 1 90 ? -9.900 9.441 -9.860 1.00 93.62 90 SER A C 1
ATOM 729 O O . SER A 1 90 ? -10.598 9.344 -8.848 1.00 93.62 90 SER A O 1
ATOM 731 N N . ASN A 1 91 ? -8.569 9.356 -9.784 1.00 95.06 91 ASN A N 1
ATOM 732 C CA . ASN A 1 91 ? -7.884 9.282 -8.493 1.00 95.06 91 ASN A CA 1
ATOM 733 C C . ASN A 1 91 ? -8.160 10.517 -7.614 1.00 95.06 91 ASN A C 1
ATOM 735 O O . ASN A 1 91 ? -8.221 10.374 -6.396 1.00 95.06 91 ASN A O 1
ATOM 739 N N . GLN A 1 92 ? -8.374 11.703 -8.203 1.00 94.69 92 GLN A N 1
ATOM 740 C CA . GLN A 1 92 ? -8.723 12.906 -7.437 1.00 94.69 92 GLN A CA 1
ATOM 741 C C . GLN A 1 92 ? -10.086 12.761 -6.762 1.00 94.69 92 GLN A C 1
ATOM 743 O O . GLN A 1 92 ? -10.222 13.093 -5.586 1.00 94.69 92 GLN A O 1
ATOM 748 N N . ASP A 1 93 ? -11.070 12.199 -7.466 1.00 94.56 93 ASP A N 1
ATOM 749 C CA . ASP A 1 93 ? -12.391 11.930 -6.893 1.00 94.56 93 ASP A CA 1
ATOM 750 C C . ASP A 1 93 ? -12.296 10.933 -5.732 1.00 94.56 93 ASP A C 1
ATOM 752 O O . ASP A 1 93 ? -12.936 11.112 -4.694 1.00 94.56 93 ASP A O 1
ATOM 756 N N . VAL A 1 94 ? -11.451 9.904 -5.871 1.00 94.88 94 VAL A N 1
ATOM 757 C CA . VAL A 1 94 ? -11.194 8.948 -4.787 1.00 94.88 94 VAL A CA 1
ATOM 758 C C . VAL A 1 94 ? -10.543 9.640 -3.588 1.00 94.88 94 VAL A C 1
ATOM 760 O O . VAL A 1 94 ? -11.010 9.454 -2.462 1.00 94.88 94 VAL A O 1
ATOM 763 N N . ASP A 1 95 ? -9.515 10.464 -3.802 1.00 94.94 95 ASP A N 1
ATOM 764 C CA . ASP A 1 95 ? -8.872 11.232 -2.731 1.00 94.94 95 ASP A CA 1
ATOM 765 C C . ASP A 1 95 ? -9.893 12.127 -2.010 1.00 94.94 95 ASP A C 1
ATOM 767 O O . ASP A 1 95 ? -9.955 12.146 -0.779 1.00 94.94 95 ASP A O 1
ATOM 771 N N . GLU A 1 96 ? -10.764 12.813 -2.752 1.00 94.88 96 GLU A N 1
ATOM 772 C CA . GLU A 1 96 ? -11.841 13.616 -2.174 1.00 94.88 96 GLU A CA 1
ATOM 773 C C . GLU A 1 96 ? -12.834 12.785 -1.356 1.00 94.88 96 GLU A C 1
ATOM 775 O O . GLU A 1 96 ? -13.246 13.219 -0.274 1.00 94.88 96 GLU A O 1
ATOM 780 N N . CYS A 1 97 ? -13.204 11.588 -1.819 1.00 94.12 97 CYS A N 1
ATOM 781 C CA . CYS A 1 97 ? -14.050 10.666 -1.062 1.00 94.12 97 CYS A CA 1
ATOM 782 C C . CYS A 1 97 ? -13.430 10.321 0.300 1.00 94.12 97 CYS A C 1
ATOM 784 O O . CYS A 1 97 ? -14.126 10.395 1.317 1.00 94.12 97 CYS A O 1
ATOM 786 N N . TRP A 1 98 ? -12.129 10.021 0.351 1.00 95.12 98 TRP A N 1
ATOM 787 C CA . T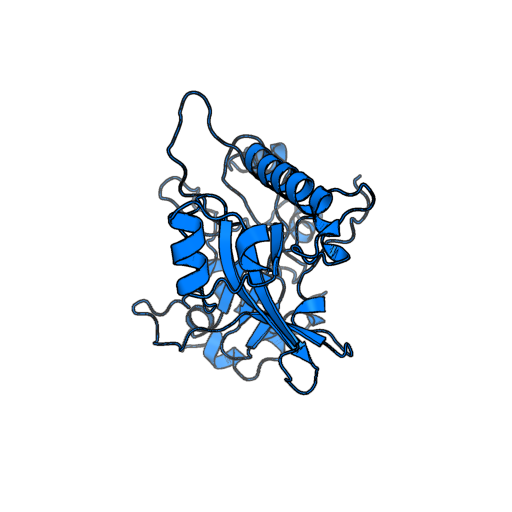RP A 1 98 ? -11.426 9.737 1.608 1.00 95.12 98 TRP A CA 1
ATOM 788 C C . TRP A 1 98 ? -11.367 10.950 2.538 1.00 95.12 98 TRP A C 1
ATOM 790 O O . TRP A 1 98 ? -11.616 10.815 3.737 1.00 95.12 98 TRP A O 1
ATOM 800 N N . GLN A 1 99 ? -11.129 12.149 2.003 1.00 94.94 99 GLN A N 1
ATOM 801 C CA . GLN A 1 99 ? -11.122 13.383 2.798 1.00 94.94 99 GLN A CA 1
ATOM 802 C C . GLN A 1 99 ? -12.502 13.706 3.385 1.00 94.94 99 GLN A C 1
ATOM 804 O O . GLN A 1 99 ? -12.614 14.095 4.553 1.00 94.94 99 GLN A O 1
ATOM 809 N N . ARG A 1 100 ? -13.573 13.520 2.600 1.00 92.94 100 ARG A N 1
ATOM 810 C CA . ARG A 1 100 ? -14.961 13.711 3.054 1.00 92.94 100 ARG A CA 1
ATOM 811 C C . ARG A 1 100 ? -15.347 12.676 4.110 1.00 92.94 100 ARG A C 1
ATOM 813 O O . ARG A 1 100 ? -15.953 13.044 5.119 1.00 92.94 100 ARG A O 1
ATOM 820 N N . ALA A 1 101 ? -14.968 11.411 3.915 1.00 91.56 101 ALA A N 1
ATOM 821 C CA . ALA A 1 101 ? -15.177 10.356 4.902 1.00 91.56 101 ALA A CA 1
ATOM 822 C C . ALA A 1 101 ? -14.453 10.687 6.213 1.00 91.56 101 ALA A C 1
ATOM 824 O O . ALA A 1 101 ? -15.086 10.726 7.268 1.00 91.56 101 ALA A O 1
ATOM 825 N N . PHE A 1 102 ? -13.163 11.025 6.144 1.00 92.00 102 PHE A N 1
ATOM 826 C CA . PHE A 1 102 ? -12.379 11.407 7.315 1.00 92.00 102 PHE A CA 1
ATOM 827 C C . PHE A 1 102 ? -13.001 12.584 8.063 1.00 92.00 102 PHE A C 1
ATOM 829 O O . PHE A 1 102 ? -13.198 12.493 9.268 1.00 92.00 102 PHE A O 1
ATOM 836 N N . SER A 1 103 ? -13.380 13.652 7.359 1.00 89.62 103 SER A N 1
ATOM 837 C CA . SER A 1 103 ? -14.007 14.838 7.959 1.00 89.62 103 SER A CA 1
ATOM 838 C C . SER A 1 103 ? -15.345 14.517 8.642 1.00 89.62 103 SER A C 1
ATOM 840 O O . SER A 1 103 ? -15.661 15.068 9.696 1.00 89.62 103 SER A O 1
ATOM 842 N N . SER A 1 104 ? -16.121 13.590 8.072 1.00 86.56 104 SER A N 1
ATOM 843 C CA . SER A 1 104 ? -17.411 13.157 8.627 1.00 86.56 104 SER A CA 1
ATOM 844 C C . SER A 1 104 ? -17.254 12.363 9.926 1.00 86.56 104 SER A C 1
ATOM 846 O O . SER A 1 104 ? -18.066 12.517 10.841 1.00 86.56 104 SER A O 1
ATOM 848 N N . TYR A 1 105 ? -16.219 11.523 10.021 1.00 84.69 105 TYR A N 1
ATOM 849 C CA . TYR A 1 105 ? -15.957 10.703 11.207 1.00 84.69 105 TYR A CA 1
ATOM 850 C C . TYR A 1 105 ? -15.124 11.429 12.266 1.00 84.69 105 TYR A C 1
ATOM 852 O O . TYR A 1 105 ? -15.410 11.298 13.454 1.00 84.69 105 TYR A O 1
ATOM 860 N N . SER A 1 106 ? -14.151 12.251 11.872 1.00 79.75 106 SER A N 1
ATOM 861 C CA . SER A 1 106 ? -13.302 13.001 12.804 1.00 79.75 106 SER A CA 1
ATOM 862 C C . SER A 1 106 ? -14.092 14.057 13.581 1.00 79.75 106 SER A C 1
ATOM 864 O O . SER A 1 106 ? -13.860 14.242 14.774 1.00 79.75 106 SER A O 1
ATOM 866 N N . GLY A 1 107 ? -15.113 14.670 12.966 1.00 68.44 107 GLY A N 1
ATOM 867 C CA . GLY A 1 107 ? -16.060 15.547 13.663 1.00 68.44 107 GLY A CA 1
ATOM 868 C C . GLY A 1 107 ? -16.870 14.837 14.760 1.00 68.44 107 GLY A C 1
ATOM 869 O O . GLY A 1 107 ? -17.260 15.472 15.741 1.00 68.44 107 GLY A O 1
ATOM 870 N N . LYS A 1 108 ? -17.064 13.517 14.626 1.00 61.22 108 LYS A N 1
ATOM 871 C CA . LYS A 1 108 ? -17.732 12.630 15.595 1.00 61.22 108 LYS A CA 1
ATOM 872 C C . LYS A 1 108 ? -16.754 11.878 16.506 1.00 61.22 108 LYS A C 1
ATOM 874 O O . LYS A 1 108 ? -17.183 11.137 17.382 1.00 61.22 108 LYS A O 1
ATOM 879 N N . ALA A 1 109 ? -15.441 12.087 16.362 1.00 57.25 109 ALA A N 1
ATOM 880 C CA . ALA A 1 109 ? -14.425 11.406 17.172 1.00 57.25 109 ALA A CA 1
ATOM 881 C C . ALA A 1 109 ? -14.517 11.735 18.675 1.00 57.25 109 ALA A C 1
ATOM 883 O O . ALA A 1 109 ? -13.921 11.041 19.494 1.00 57.25 109 ALA A O 1
ATOM 884 N N . LYS A 1 110 ? -15.301 12.757 19.055 1.00 53.16 110 LYS A N 1
ATOM 885 C CA . LYS A 1 110 ? -15.655 13.032 20.455 1.00 53.16 110 LYS A CA 1
ATOM 886 C C . LYS A 1 110 ? -16.434 11.888 21.117 1.00 53.16 110 LYS A C 1
ATOM 888 O O . LYS A 1 110 ? -16.351 11.768 22.334 1.00 53.16 110 LYS A O 1
ATOM 893 N N . ASP A 1 111 ? -17.079 11.028 20.330 1.00 60.66 111 ASP A N 1
ATOM 894 C CA . ASP A 1 111 ? -17.812 9.852 20.815 1.00 60.66 111 ASP A CA 1
ATOM 895 C C . ASP A 1 111 ? -16.905 8.607 20.938 1.00 60.66 111 ASP A C 1
ATOM 897 O O . ASP A 1 111 ? -17.372 7.518 21.253 1.00 60.66 111 ASP A O 1
ATOM 901 N N . GLY A 1 112 ? -15.596 8.736 20.673 1.00 61.50 112 GLY A N 1
ATOM 902 C CA . GLY A 1 112 ? -14.607 7.667 20.866 1.00 61.50 112 GLY A CA 1
ATOM 903 C C . GLY A 1 112 ? -14.618 6.553 19.814 1.00 61.50 112 GLY A C 1
ATOM 904 O O . GLY A 1 112 ? -13.834 5.623 19.914 1.00 61.50 112 GLY A O 1
ATOM 905 N N . SER A 1 113 ? -15.453 6.629 18.777 1.00 76.44 113 SER A N 1
ATOM 906 C CA . SER A 1 113 ? -15.624 5.536 17.803 1.00 76.44 113 SER A CA 1
ATOM 907 C C . SER A 1 113 ? -14.485 5.383 16.782 1.00 76.44 113 SER A C 1
ATOM 909 O O . SER A 1 113 ? -14.324 4.306 16.199 1.00 76.44 113 SER A O 1
ATOM 911 N N . MET A 1 114 ? -13.678 6.428 16.567 1.00 87.12 114 MET A N 1
ATOM 912 C CA . MET A 1 114 ? -12.577 6.443 15.600 1.00 87.12 114 MET A CA 1
ATOM 913 C C . MET A 1 114 ? -11.231 6.697 16.289 1.00 87.12 114 MET A C 1
ATOM 915 O O . MET A 1 114 ? -11.069 7.662 17.034 1.00 87.12 114 MET A O 1
ATOM 919 N N . VAL A 1 115 ? -10.243 5.856 15.985 1.00 89.19 115 VAL A N 1
ATOM 920 C CA . VAL A 1 115 ? -8.856 6.013 16.428 1.00 89.19 115 VAL A CA 1
ATOM 921 C C . VAL A 1 115 ? -8.068 6.732 15.340 1.00 89.19 115 VAL A C 1
ATOM 923 O O . VAL A 1 115 ? -8.083 6.319 14.181 1.00 89.19 115 VAL A O 1
ATOM 926 N N . VAL A 1 116 ? -7.346 7.785 15.720 1.00 88.81 116 VAL A N 1
ATOM 927 C CA . VAL A 1 116 ? -6.522 8.564 14.792 1.00 88.81 116 VAL A CA 1
ATOM 928 C C . VAL A 1 116 ? -5.060 8.503 15.212 1.00 88.81 116 VAL A C 1
ATOM 930 O O . VAL A 1 116 ? -4.725 8.723 16.376 1.00 88.81 116 VAL A O 1
ATOM 933 N N . LEU A 1 117 ? -4.190 8.183 14.259 1.00 88.31 117 LEU A N 1
ATOM 934 C CA . LEU A 1 117 ? -2.743 8.150 14.444 1.00 88.31 117 LEU A CA 1
ATOM 935 C C . LEU A 1 117 ? -2.149 9.511 14.062 1.00 88.31 117 LEU A C 1
ATOM 937 O O . LEU A 1 117 ? -2.625 10.145 13.124 1.00 88.31 117 LEU A O 1
ATOM 941 N N . SER A 1 118 ? -1.101 9.961 14.757 1.00 83.56 118 SER A N 1
ATOM 942 C CA . SER A 1 118 ? -0.501 11.281 14.501 1.00 83.56 118 SER A CA 1
ATOM 943 C C . SER A 1 118 ? -0.059 11.456 13.050 1.00 83.56 118 SER A C 1
ATOM 945 O O . SER A 1 118 ? -0.289 12.510 12.470 1.00 83.56 118 SER A O 1
ATOM 947 N N . ASP A 1 119 ? 0.497 10.406 12.447 1.00 84.38 119 ASP A N 1
ATOM 948 C CA . ASP A 1 119 ? 1.047 10.476 11.091 1.00 84.38 119 ASP A CA 1
ATOM 949 C C . ASP A 1 119 ? -0.044 10.392 10.009 1.00 84.38 119 ASP A C 1
ATOM 951 O O . ASP A 1 119 ? 0.245 10.569 8.828 1.00 84.38 119 ASP A O 1
ATOM 955 N N . GLN A 1 120 ? -1.303 10.138 10.386 1.00 85.62 120 GLN A N 1
ATOM 956 C CA . GLN A 1 120 ? -2.445 10.150 9.466 1.00 85.62 120 GLN A CA 1
ATOM 957 C C . GLN A 1 120 ? -2.992 11.553 9.210 1.00 85.62 120 GLN A C 1
ATOM 959 O O . GLN A 1 120 ? -3.804 11.702 8.304 1.00 85.62 120 GLN A O 1
ATOM 964 N N . ILE A 1 121 ? -2.602 12.567 9.988 1.00 87.12 121 ILE A N 1
ATOM 965 C CA . ILE A 1 121 ? -3.129 13.926 9.838 1.00 87.12 121 ILE A CA 1
ATOM 966 C C . ILE A 1 121 ? -2.009 14.885 9.441 1.00 87.12 121 ILE A C 1
ATOM 968 O O . ILE A 1 121 ? -0.988 14.993 10.119 1.00 87.12 121 ILE A O 1
ATOM 972 N N . GLU A 1 122 ? -2.223 15.618 8.353 1.00 86.12 122 GLU A N 1
ATOM 973 C CA . GLU A 1 122 ? -1.363 16.727 7.959 1.00 86.12 122 GLU A CA 1
ATOM 974 C C . GLU A 1 122 ? -1.546 17.939 8.887 1.00 86.12 122 GLU A C 1
ATOM 976 O O . GLU A 1 122 ? -2.514 18.062 9.637 1.00 86.12 122 GLU A O 1
ATOM 981 N N . LYS A 1 123 ? -0.618 18.902 8.825 1.00 83.62 123 LYS A N 1
ATOM 982 C CA . LYS A 1 123 ? -0.657 20.103 9.682 1.00 83.62 123 LYS A CA 1
ATOM 983 C C . LYS A 1 123 ? -1.920 20.953 9.501 1.00 83.62 123 LYS A C 1
ATOM 985 O O . LYS A 1 123 ? -2.253 21.725 10.395 1.00 83.62 123 LYS A O 1
ATOM 990 N N . ASP A 1 124 ? -2.590 20.842 8.359 1.00 83.62 124 ASP A N 1
ATOM 991 C CA . ASP A 1 124 ? -3.834 21.548 8.046 1.00 83.62 124 ASP A CA 1
ATOM 992 C C . ASP A 1 124 ? -5.101 20.770 8.458 1.00 83.62 124 ASP A C 1
ATOM 994 O O . ASP A 1 124 ? -6.214 21.246 8.238 1.00 83.62 124 ASP A O 1
ATOM 998 N N . GLY A 1 125 ? -4.943 19.598 9.083 1.00 85.06 125 GLY A N 1
ATOM 999 C CA . GLY A 1 125 ? -6.044 18.750 9.532 1.00 85.06 125 GLY A CA 1
ATOM 1000 C C . GLY A 1 125 ? -6.583 17.791 8.469 1.00 85.06 125 GLY A C 1
ATOM 1001 O O . GLY A 1 125 ? -7.533 17.063 8.757 1.00 85.06 125 GLY A O 1
ATOM 1002 N N . ARG A 1 126 ? -6.009 17.769 7.259 1.00 90.19 126 ARG A N 1
ATOM 1003 C CA . ARG A 1 126 ? -6.387 16.816 6.209 1.00 90.19 126 ARG A CA 1
ATOM 1004 C C . ARG A 1 126 ? -5.821 15.430 6.485 1.00 90.19 126 ARG A C 1
ATOM 1006 O O . ARG A 1 126 ? -4.808 15.275 7.165 1.00 90.19 126 ARG A O 1
ATOM 1013 N N . LEU A 1 127 ? -6.474 14.418 5.920 1.00 91.94 127 LEU A N 1
ATOM 1014 C CA . LEU A 1 127 ? -5.962 13.055 5.962 1.00 91.94 127 LEU A CA 1
ATOM 1015 C C . LEU A 1 127 ? -4.716 12.958 5.069 1.00 91.94 127 LEU A C 1
ATOM 1017 O O . LEU A 1 127 ? -4.783 13.309 3.893 1.00 91.94 127 LEU A O 1
ATOM 1021 N N . SER A 1 128 ? -3.606 12.482 5.621 1.00 92.50 128 SER A N 1
ATOM 1022 C CA . SER A 1 128 ? -2.376 12.204 4.879 1.00 92.50 128 SER A CA 1
ATOM 1023 C C . SER A 1 128 ? -2.436 10.815 4.242 1.00 92.50 128 SER A C 1
ATOM 1025 O O . SER A 1 128 ? -2.928 9.859 4.853 1.00 92.50 128 SER A O 1
ATOM 1027 N N . SER A 1 129 ? -1.883 10.677 3.038 1.00 93.25 129 SER A N 1
ATOM 1028 C CA . SER A 1 129 ? -1.646 9.368 2.430 1.00 93.25 129 SER A CA 1
ATOM 1029 C C . SER A 1 129 ? -0.439 8.690 3.083 1.00 93.25 129 SER A C 1
ATOM 1031 O O . SER A 1 129 ? 0.656 9.257 3.137 1.00 93.25 129 SER A O 1
ATOM 1033 N N . LEU A 1 130 ? -0.608 7.449 3.522 1.00 95.00 130 LEU A N 1
ATOM 1034 C CA . LEU A 1 130 ? 0.470 6.601 4.019 1.00 95.00 130 LEU A CA 1
ATOM 1035 C C . LEU A 1 130 ? 1.264 6.025 2.844 1.00 95.00 130 LEU A C 1
ATOM 1037 O O . LEU A 1 130 ? 0.692 5.690 1.811 1.00 95.00 130 LEU A O 1
ATOM 1041 N N . GLN A 1 131 ? 2.578 5.874 2.998 1.00 94.88 131 GLN A N 1
ATOM 1042 C CA . GLN A 1 131 ? 3.439 5.243 1.996 1.00 94.88 131 GLN A CA 1
ATOM 1043 C C . GLN A 1 131 ? 3.011 3.816 1.659 1.00 94.88 131 GLN A C 1
ATOM 1045 O O . GLN A 1 131 ? 2.638 3.064 2.559 1.00 94.88 131 GLN A O 1
ATOM 1050 N N . SER A 1 132 ? 3.223 3.416 0.398 1.00 97.06 132 SER A N 1
ATOM 1051 C CA . SER A 1 132 ? 3.166 2.024 -0.061 1.00 97.06 132 SER A CA 1
ATOM 1052 C C . SER A 1 132 ? 3.816 1.066 0.934 1.00 97.06 132 SER A C 1
ATOM 1054 O O . SER A 1 132 ? 4.907 1.329 1.454 1.00 97.06 132 SER A O 1
ATOM 1056 N N . LEU A 1 133 ? 3.162 -0.064 1.180 1.00 96.62 133 LEU A N 1
ATOM 1057 C CA . LEU A 1 133 ? 3.538 -0.986 2.239 1.00 96.62 133 LEU A CA 1
ATOM 1058 C C . LEU A 1 133 ? 3.453 -2.428 1.753 1.00 96.62 133 LEU A C 1
ATOM 1060 O O . LEU A 1 133 ? 2.431 -2.872 1.237 1.00 96.62 133 LEU A O 1
ATOM 1064 N N . PHE A 1 134 ? 4.532 -3.167 1.969 1.00 96.88 134 PHE A N 1
ATOM 1065 C CA . PHE A 1 134 ? 4.653 -4.582 1.661 1.00 96.88 134 PHE A CA 1
ATOM 1066 C C . PHE A 1 134 ? 4.849 -5.378 2.944 1.00 96.88 134 PHE A C 1
ATOM 1068 O O . PHE A 1 134 ? 5.301 -4.853 3.965 1.00 96.88 134 PHE A O 1
ATOM 1075 N N . TYR A 1 135 ? 4.512 -6.660 2.874 1.00 95.75 135 TYR A N 1
ATOM 1076 C CA . TYR A 1 135 ? 4.644 -7.605 3.966 1.00 95.75 135 TYR A CA 1
ATOM 1077 C C . TYR A 1 135 ? 5.355 -8.870 3.495 1.00 95.75 135 TYR A C 1
ATOM 1079 O O . TYR A 1 135 ? 5.033 -9.428 2.445 1.00 95.75 135 TYR A O 1
ATOM 1087 N N . CYS A 1 136 ? 6.323 -9.331 4.284 1.00 93.94 136 CYS A N 1
ATOM 1088 C CA . CYS A 1 136 ? 6.950 -10.633 4.100 1.00 93.94 136 CYS A CA 1
ATOM 1089 C C . CYS A 1 136 ? 6.312 -11.640 5.062 1.00 93.94 136 CYS A C 1
ATOM 1091 O O . CYS A 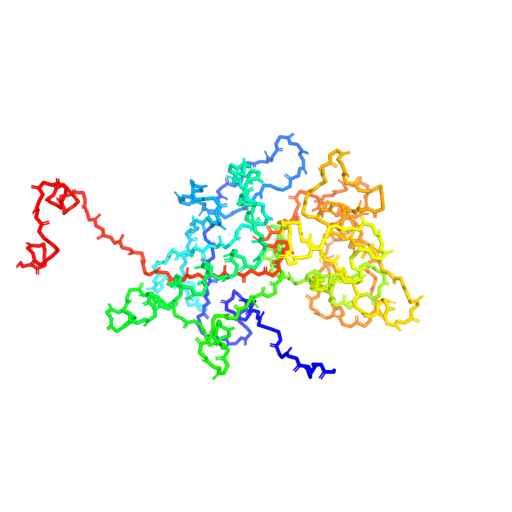1 136 ? 6.546 -11.575 6.263 1.00 93.94 136 CYS A O 1
ATOM 1093 N N . ASN A 1 137 ? 5.562 -12.610 4.543 1.00 91.06 137 ASN A N 1
ATOM 1094 C CA . ASN A 1 137 ? 4.930 -13.686 5.311 1.00 91.06 137 ASN A CA 1
ATOM 1095 C C . ASN A 1 137 ? 5.941 -14.580 6.046 1.00 91.06 137 ASN A C 1
ATOM 1097 O O . ASN A 1 137 ? 5.636 -15.101 7.117 1.00 91.06 137 ASN A O 1
ATOM 1101 N N . GLN A 1 138 ? 7.133 -14.760 5.469 1.00 90.81 138 GLN A N 1
ATOM 1102 C CA . GLN A 1 138 ? 8.178 -15.618 6.029 1.00 90.81 138 GLN A CA 1
ATOM 1103 C C . GLN A 1 138 ? 8.801 -15.001 7.286 1.00 90.81 138 GLN A C 1
ATOM 1105 O O . GLN A 1 138 ? 8.853 -15.642 8.329 1.00 90.81 138 GLN A O 1
ATOM 1110 N N . GLU A 1 139 ? 9.254 -13.752 7.182 1.00 91.19 139 GLU A N 1
ATOM 1111 C CA . GLU A 1 139 ? 9.920 -13.041 8.283 1.00 91.19 139 GLU A CA 1
ATOM 1112 C C . GLU A 1 139 ? 8.923 -12.275 9.170 1.00 91.19 139 GLU A C 1
ATOM 1114 O O . GLU A 1 139 ? 9.271 -11.820 10.254 1.00 91.19 139 GLU A O 1
ATOM 1119 N N . ARG A 1 140 ? 7.665 -12.157 8.725 1.00 91.38 140 ARG A N 1
ATOM 1120 C CA . ARG A 1 140 ? 6.571 -11.405 9.358 1.00 91.38 140 ARG A CA 1
ATOM 1121 C C . ARG A 1 140 ? 6.879 -9.926 9.580 1.00 91.38 140 ARG A C 1
ATOM 1123 O O . ARG A 1 140 ? 6.476 -9.365 10.595 1.00 91.38 140 ARG A O 1
ATOM 1130 N N . VAL A 1 141 ? 7.543 -9.310 8.606 1.00 92.75 141 VAL A N 1
ATOM 1131 C CA . VAL A 1 141 ? 7.979 -7.908 8.665 1.00 92.75 141 VAL A CA 1
ATOM 1132 C C . VAL A 1 141 ? 7.299 -7.039 7.620 1.00 92.75 141 VAL A C 1
ATOM 1134 O O . VAL A 1 141 ? 6.997 -7.507 6.515 1.00 92.75 141 VAL A O 1
ATOM 1137 N N . PHE A 1 142 ? 7.106 -5.766 7.957 1.00 94.81 142 PHE A N 1
ATOM 1138 C CA . PHE A 1 142 ? 6.592 -4.753 7.042 1.00 94.81 142 PHE A CA 1
ATOM 1139 C C . PHE A 1 142 ? 7.732 -3.918 6.457 1.00 94.81 142 PHE A C 1
ATOM 1141 O O . PHE A 1 142 ? 8.727 -3.632 7.119 1.00 94.81 142 PHE A O 1
ATOM 1148 N N . PHE A 1 143 ? 7.605 -3.494 5.201 1.00 94.81 143 PHE A N 1
ATOM 1149 C CA . PHE A 1 143 ? 8.617 -2.648 4.569 1.00 94.81 143 PHE A CA 1
ATOM 1150 C C . PHE A 1 143 ? 8.045 -1.784 3.444 1.00 94.81 143 PHE A C 1
ATOM 1152 O O . PHE A 1 143 ? 7.003 -2.090 2.867 1.00 94.81 143 PHE A O 1
ATOM 1159 N N . HIS A 1 144 ? 8.753 -0.701 3.125 1.00 95.44 144 HIS A N 1
ATOM 1160 C CA . HIS A 1 144 ? 8.449 0.141 1.967 1.00 95.44 144 HIS A CA 1
ATOM 1161 C C . HIS A 1 144 ? 9.218 -0.359 0.739 1.00 95.44 144 HIS A C 1
ATOM 1163 O O . HIS A 1 144 ? 10.398 -0.716 0.875 1.00 95.44 144 HIS A O 1
ATOM 1169 N N . PRO A 1 145 ? 8.595 -0.378 -0.450 1.00 95.44 145 PRO A N 1
ATOM 1170 C CA . PRO A 1 145 ? 9.240 -0.873 -1.658 1.00 95.44 145 PRO A CA 1
ATOM 1171 C C . PRO A 1 145 ? 10.397 0.045 -2.080 1.00 95.44 145 PRO A C 1
ATOM 1173 O O . PRO A 1 145 ? 10.259 1.269 -2.130 1.00 95.44 145 PRO A O 1
ATOM 1176 N N . GLN A 1 146 ? 11.548 -0.554 -2.389 1.00 94.56 146 GLN A N 1
ATOM 1177 C CA . GLN A 1 146 ? 12.735 0.158 -2.871 1.00 94.56 146 GLN A CA 1
ATOM 1178 C C . GLN A 1 146 ? 12.895 -0.026 -4.379 1.00 94.56 146 GLN A C 1
ATOM 1180 O O . GLN A 1 146 ? 12.539 -1.066 -4.924 1.00 94.56 146 GLN A O 1
ATOM 1185 N N . CYS A 1 147 ? 13.476 0.965 -5.046 1.00 95.00 147 CYS A N 1
ATOM 1186 C CA . CYS A 1 147 ? 13.825 0.898 -6.456 1.00 95.00 147 CYS A CA 1
ATOM 1187 C C . CYS A 1 147 ? 14.883 -0.193 -6.678 1.00 95.00 147 CYS A C 1
ATOM 1189 O O . CYS A 1 147 ? 15.991 -0.044 -6.150 1.00 95.00 147 CYS A O 1
ATOM 1191 N N . PRO A 1 148 ? 14.607 -1.236 -7.483 1.00 93.88 148 PRO A N 1
ATOM 1192 C CA . PRO A 1 148 ? 15.568 -2.306 -7.765 1.00 93.88 148 PRO A CA 1
ATOM 1193 C C . PRO A 1 148 ? 16.915 -1.807 -8.305 1.00 93.88 148 PRO A C 1
ATOM 1195 O O . PRO A 1 148 ? 17.974 -2.356 -7.985 1.00 93.88 148 PRO A O 1
ATOM 1198 N N . THR A 1 149 ? 16.903 -0.707 -9.059 1.00 92.19 149 THR A N 1
ATOM 1199 C CA . THR A 1 149 ? 18.098 -0.132 -9.683 1.00 92.19 149 THR A CA 1
ATOM 1200 C C . THR A 1 149 ? 19.002 0.561 -8.663 1.00 92.19 149 THR A C 1
ATOM 1202 O O . THR A 1 149 ? 20.161 0.172 -8.511 1.00 92.19 149 THR A O 1
ATOM 1205 N N . CYS A 1 150 ? 18.497 1.558 -7.926 1.00 91.25 150 CYS A N 1
ATOM 1206 C CA . CYS A 1 150 ? 19.333 2.426 -7.083 1.00 91.25 150 CYS A CA 1
ATOM 1207 C C . CYS A 1 150 ? 19.172 2.222 -5.567 1.00 91.25 150 CYS A C 1
ATOM 1209 O O . CYS A 1 150 ? 20.004 2.714 -4.806 1.00 91.25 150 CYS A O 1
ATOM 1211 N N . GLY A 1 151 ? 18.143 1.494 -5.123 1.00 91.81 151 GLY A N 1
ATOM 1212 C CA . GLY A 1 151 ? 17.832 1.269 -3.709 1.00 91.81 151 GLY A CA 1
ATOM 1213 C C . GLY A 1 151 ? 17.079 2.408 -3.013 1.00 91.81 151 GLY A C 1
ATOM 1214 O O . GLY A 1 151 ? 16.710 2.237 -1.858 1.00 91.81 151 GLY A O 1
ATOM 1215 N N . SER A 1 152 ? 16.824 3.541 -3.682 1.00 92.19 152 SER A N 1
ATOM 1216 C CA . SER A 1 152 ? 15.978 4.617 -3.139 1.00 92.19 152 SER A CA 1
ATOM 1217 C C . SER A 1 152 ? 14.500 4.202 -3.071 1.00 92.19 152 SER A C 1
ATOM 1219 O O . SER A 1 152 ? 14.070 3.402 -3.903 1.00 92.19 152 SER A O 1
ATOM 1221 N N . PRO A 1 153 ? 13.683 4.792 -2.179 1.00 92.56 153 PRO A N 1
ATOM 1222 C CA . PRO A 1 153 ? 12.256 4.483 -2.097 1.00 92.56 153 PRO A CA 1
ATOM 1223 C C . PRO A 1 153 ? 11.515 4.740 -3.412 1.00 92.56 153 PRO A C 1
ATOM 1225 O O . PRO A 1 153 ? 11.726 5.772 -4.058 1.00 92.56 153 PRO A O 1
ATOM 1228 N N . LEU A 1 154 ? 10.618 3.823 -3.780 1.00 95.75 154 LEU A N 1
ATOM 1229 C CA . LEU A 1 154 ? 9.647 4.073 -4.842 1.00 95.75 154 LEU A CA 1
ATOM 1230 C C . LEU A 1 154 ? 8.552 5.020 -4.339 1.00 95.75 154 LEU A C 1
ATOM 1232 O O . LEU A 1 154 ? 8.150 4.966 -3.177 1.00 95.75 154 LEU A O 1
ATOM 1236 N N . GLN A 1 155 ? 8.076 5.892 -5.223 1.00 96.38 155 GLN A N 1
ATOM 1237 C CA . GLN A 1 155 ? 7.021 6.864 -4.938 1.00 96.38 155 GLN A CA 1
ATOM 1238 C C . GLN A 1 155 ? 5.962 6.819 -6.030 1.00 96.38 155 GLN A C 1
ATOM 1240 O O . GLN A 1 155 ? 6.259 6.467 -7.169 1.00 96.38 155 GLN A O 1
ATOM 1245 N N . GLN A 1 156 ? 4.730 7.200 -5.700 1.00 97.44 156 GLN A N 1
ATOM 1246 C CA . GLN A 1 156 ? 3.704 7.379 -6.719 1.00 97.44 156 GLN A CA 1
ATOM 1247 C C . GLN A 1 156 ? 4.000 8.619 -7.562 1.00 97.44 156 GLN A C 1
ATOM 1249 O O . GLN A 1 156 ? 4.307 9.686 -7.026 1.00 97.44 156 GLN A O 1
ATOM 1254 N N . CYS A 1 157 ? 3.886 8.484 -8.880 1.00 97.31 157 CYS A N 1
ATOM 1255 C CA . CYS A 1 157 ? 3.951 9.623 -9.780 1.00 97.31 157 CYS A CA 1
ATOM 1256 C C . CYS A 1 157 ? 2.592 10.334 -9.823 1.00 97.31 157 CYS A C 1
ATOM 1258 O O . CYS A 1 157 ? 1.590 9.736 -10.211 1.00 97.31 157 CYS A O 1
ATOM 1260 N N . TYR A 1 158 ? 2.577 11.608 -9.432 1.00 96.50 158 TYR A N 1
ATOM 1261 C CA . TYR A 1 158 ? 1.409 12.495 -9.519 1.00 96.50 158 TYR A CA 1
ATOM 1262 C C . TYR A 1 158 ? 1.528 13.515 -10.665 1.00 96.50 158 TYR A C 1
ATOM 1264 O O . TYR A 1 158 ? 0.650 14.357 -10.831 1.00 96.50 158 TYR A O 1
ATOM 1272 N N . ASP A 1 159 ? 2.642 13.500 -11.406 1.00 97.25 159 ASP A N 1
ATOM 1273 C CA . ASP A 1 159 ? 2.909 14.451 -12.485 1.00 97.25 159 ASP A CA 1
ATOM 1274 C C . ASP A 1 159 ? 2.335 13.924 -13.805 1.00 97.25 159 ASP A C 1
ATOM 1276 O O . ASP A 1 159 ? 2.905 13.050 -14.460 1.00 97.25 159 ASP A O 1
ATOM 1280 N N . ASP A 1 160 ? 1.191 14.480 -14.197 1.00 97.81 160 ASP A N 1
ATOM 1281 C CA . ASP A 1 160 ? 0.496 14.116 -15.430 1.00 97.81 160 ASP A CA 1
ATOM 1282 C C . ASP A 1 160 ? 1.333 14.365 -16.690 1.00 97.81 160 ASP A C 1
ATOM 1284 O O . ASP A 1 160 ? 1.213 13.617 -17.661 1.00 97.81 160 ASP A O 1
ATOM 1288 N N . HIS A 1 161 ? 2.192 15.389 -16.703 1.00 97.12 161 HIS A N 1
ATOM 1289 C CA . HIS A 1 161 ? 3.045 15.670 -17.859 1.00 97.12 161 HIS A CA 1
ATOM 1290 C C . HIS A 1 161 ? 4.122 14.606 -18.014 1.00 97.12 161 HIS A C 1
ATOM 1292 O O . HIS A 1 161 ? 4.398 14.160 -19.127 1.00 97.12 161 HIS A O 1
ATOM 1298 N N . LEU A 1 162 ? 4.700 14.172 -16.896 1.00 96.06 162 LEU A N 1
ATOM 1299 C CA . LEU A 1 162 ? 5.667 13.086 -16.885 1.00 96.06 162 LEU A CA 1
ATOM 1300 C C . LEU A 1 162 ? 5.009 11.775 -17.339 1.00 96.06 162 LEU A C 1
ATOM 1302 O O . LEU A 1 162 ? 5.541 11.116 -18.229 1.00 96.06 162 LEU A O 1
ATOM 1306 N N . LEU A 1 163 ? 3.831 11.437 -16.799 1.00 97.00 163 LEU A N 1
ATOM 1307 C CA . LEU A 1 163 ? 3.093 10.223 -17.170 1.00 97.00 163 LEU A CA 1
ATOM 1308 C C . LEU A 1 163 ? 2.726 10.212 -18.659 1.00 97.00 163 LEU A C 1
ATOM 1310 O O . LEU A 1 163 ? 3.047 9.264 -19.376 1.00 97.00 163 LEU A O 1
ATOM 1314 N N . THR A 1 164 ? 2.116 11.288 -19.153 1.00 96.69 164 THR A N 1
ATOM 1315 C CA . THR A 1 164 ? 1.728 11.391 -20.568 1.00 96.69 164 THR A CA 1
ATOM 1316 C C . THR A 1 164 ? 2.931 11.414 -21.506 1.00 96.69 164 THR A C 1
ATOM 1318 O O . THR A 1 164 ? 2.865 10.827 -22.586 1.00 96.69 164 THR A O 1
ATOM 1321 N N . GLY A 1 165 ? 4.048 12.019 -21.090 1.00 94.56 165 GLY A N 1
ATOM 1322 C CA . GLY A 1 165 ? 5.298 12.049 -21.851 1.00 94.56 165 GLY A CA 1
ATOM 1323 C C . GLY A 1 165 ? 5.884 10.663 -22.136 1.00 94.56 165 GLY A C 1
ATOM 1324 O O . GLY A 1 165 ? 6.538 10.483 -23.161 1.00 94.56 165 GLY A O 1
ATOM 1325 N N . VAL A 1 166 ? 5.597 9.674 -21.282 1.00 93.81 166 VAL A N 1
ATOM 1326 C CA . VAL A 1 166 ? 5.986 8.265 -21.475 1.00 93.81 166 VAL A CA 1
ATOM 1327 C C . VAL A 1 166 ? 4.822 7.373 -21.934 1.00 93.81 166 VAL A C 1
ATOM 1329 O O . VAL A 1 166 ? 4.938 6.151 -21.937 1.00 93.81 166 VAL A O 1
ATOM 1332 N N . GLY A 1 167 ? 3.694 7.965 -22.344 1.00 94.62 167 GLY A N 1
ATOM 1333 C CA . GLY A 1 167 ? 2.531 7.238 -22.862 1.00 94.62 167 GLY A CA 1
ATOM 1334 C C . GLY A 1 167 ? 1.660 6.563 -21.796 1.00 94.62 167 GLY A C 1
ATOM 1335 O O . GLY A 1 167 ? 0.880 5.671 -22.126 1.00 94.62 167 GLY A O 1
ATOM 1336 N N . LEU A 1 168 ? 1.780 6.970 -20.530 1.00 96.75 168 LEU A N 1
ATOM 1337 C CA . LEU A 1 168 ? 0.947 6.494 -19.427 1.00 96.75 168 LEU A CA 1
ATOM 1338 C C . LEU A 1 168 ? -0.266 7.401 -19.201 1.00 96.75 168 LEU A C 1
ATOM 1340 O O . LEU A 1 168 ? -0.264 8.588 -19.529 1.00 96.75 168 LEU A O 1
ATOM 1344 N N . GLN A 1 169 ? -1.319 6.821 -18.622 1.00 96.00 169 GLN A N 1
ATOM 1345 C CA . GLN A 1 169 ? -2.527 7.567 -18.261 1.00 96.00 169 GLN A CA 1
ATOM 1346 C C . GLN A 1 169 ? -2.225 8.586 -17.144 1.00 96.00 169 GLN A C 1
ATOM 1348 O O . GLN A 1 169 ? -1.517 8.230 -16.200 1.00 96.00 169 GLN A O 1
ATOM 1353 N N . PRO A 1 170 ? -2.762 9.818 -17.202 1.00 96.75 170 PRO A N 1
ATOM 1354 C CA . PRO A 1 170 ? -2.567 10.812 -16.147 1.00 96.75 170 PRO A CA 1
ATOM 1355 C C . PRO A 1 170 ? -3.170 10.370 -14.805 1.00 96.75 170 PRO A C 1
ATOM 1357 O O . PRO A 1 170 ? -4.196 9.686 -14.773 1.00 96.75 170 PRO A O 1
ATOM 1360 N N . TYR A 1 171 ? -2.589 10.822 -13.693 1.00 97.06 171 TYR A N 1
ATOM 1361 C CA . TYR A 1 171 ? -3.127 10.583 -12.352 1.00 97.06 171 TYR A CA 1
ATOM 1362 C C . TYR A 1 171 ? -4.471 11.290 -12.164 1.00 97.06 171 TYR A C 1
ATOM 1364 O O . TYR A 1 171 ? -5.414 10.695 -11.645 1.00 97.06 171 TYR A O 1
ATOM 1372 N N . SER A 1 172 ? -4.562 12.552 -12.596 1.00 95.81 172 SER A N 1
ATOM 1373 C CA . SER A 1 172 ? -5.711 13.422 -12.307 1.00 95.81 172 SER A CA 1
ATOM 1374 C C . SER A 1 172 ? -7.005 13.044 -13.022 1.00 95.81 172 SER A C 1
ATOM 1376 O O . SER A 1 172 ? -8.076 13.433 -12.577 1.00 95.81 172 SER A O 1
ATOM 1378 N N . THR A 1 173 ? -6.919 12.309 -14.131 1.00 93.56 173 THR A N 1
ATOM 1379 C CA . THR A 1 173 ? -8.055 12.031 -15.030 1.00 93.56 173 THR A CA 1
ATOM 1380 C C . THR A 1 173 ? -8.286 10.540 -15.261 1.00 93.56 173 THR A C 1
ATOM 1382 O O . THR A 1 173 ? -9.116 10.159 -16.082 1.00 93.56 173 THR A O 1
ATOM 1385 N N . SER A 1 174 ? -7.573 9.677 -14.535 1.00 93.50 174 SER A N 1
ATOM 1386 C CA . SER A 1 174 ? -7.754 8.227 -14.592 1.00 93.50 174 SER A CA 1
ATOM 1387 C C . SER A 1 174 ? -7.728 7.612 -13.192 1.00 93.50 174 SER A C 1
ATOM 1389 O O . SER A 1 174 ? -7.462 8.301 -12.211 1.00 93.50 174 SER A O 1
ATOM 1391 N N . LEU A 1 175 ? -7.996 6.306 -13.101 1.00 93.81 175 LEU A N 1
ATOM 1392 C CA . LEU A 1 175 ? -7.789 5.494 -11.890 1.00 93.81 175 LEU A CA 1
ATOM 1393 C C . LEU A 1 175 ? -6.449 4.749 -11.898 1.00 93.81 175 LEU A C 1
ATOM 1395 O O . LEU A 1 175 ? -6.125 4.031 -10.950 1.00 93.81 175 LEU A O 1
ATOM 1399 N N . LYS A 1 176 ? -5.668 4.877 -12.976 1.00 95.00 176 LYS A N 1
ATOM 1400 C CA . LYS A 1 176 ? -4.360 4.235 -13.067 1.00 95.00 176 LYS A CA 1
ATOM 1401 C C . LYS A 1 176 ? -3.381 5.001 -12.185 1.00 95.00 176 LYS A C 1
ATOM 1403 O O . LYS A 1 176 ? -3.343 6.230 -12.183 1.00 95.00 176 LYS A O 1
ATOM 1408 N N . ARG A 1 177 ? -2.595 4.255 -11.418 1.00 97.25 177 ARG A N 1
ATOM 1409 C CA . ARG A 1 177 ? -1.551 4.771 -10.532 1.00 97.25 177 ARG A CA 1
ATOM 1410 C C . ARG A 1 177 ? -0.255 4.048 -10.846 1.00 97.25 177 ARG A C 1
ATOM 1412 O O . ARG A 1 177 ? -0.272 2.870 -11.206 1.00 97.25 177 ARG A O 1
ATOM 1419 N N . TYR A 1 178 ? 0.865 4.742 -10.689 1.00 98.25 178 TYR A N 1
ATOM 1420 C CA . TYR A 1 178 ? 2.173 4.196 -11.033 1.00 98.25 178 TYR A CA 1
ATOM 1421 C C . TYR A 1 178 ? 3.187 4.543 -9.958 1.00 98.25 178 TYR A C 1
ATOM 1423 O O . TYR A 1 178 ? 3.303 5.706 -9.563 1.00 98.25 178 TYR A O 1
ATOM 1431 N N . LEU A 1 179 ? 3.936 3.540 -9.512 1.00 98.44 179 LEU A N 1
ATOM 1432 C CA . LEU A 1 179 ? 5.149 3.764 -8.743 1.00 98.44 179 LEU A CA 1
ATOM 1433 C C . LEU A 1 179 ? 6.320 3.980 -9.695 1.00 98.44 179 LEU A C 1
ATOM 1435 O O . LEU A 1 179 ? 6.450 3.276 -10.690 1.00 98.44 179 LEU A O 1
ATOM 1439 N N . TYR A 1 180 ? 7.199 4.911 -9.357 1.00 97.94 180 TYR A N 1
ATOM 1440 C CA . TYR A 1 180 ? 8.452 5.154 -10.064 1.00 97.94 180 TYR A CA 1
ATOM 1441 C C . TYR A 1 180 ? 9.546 5.536 -9.064 1.00 97.94 180 TYR A C 1
ATOM 1443 O O . TYR A 1 180 ? 9.287 5.707 -7.868 1.00 97.94 180 TYR A O 1
ATOM 1451 N N . CYS A 1 181 ? 10.784 5.658 -9.537 1.00 96.56 181 CYS A N 1
ATOM 1452 C CA . CYS A 1 181 ? 11.900 6.123 -8.731 1.00 96.56 181 CYS A CA 1
ATOM 1453 C C . CYS A 1 181 ? 12.286 7.561 -9.115 1.00 96.56 181 CYS A C 1
ATOM 1455 O O . CYS A 1 181 ? 13.000 7.748 -10.107 1.00 96.56 181 CYS A O 1
ATOM 1457 N N . PRO A 1 182 ? 11.921 8.573 -8.302 1.00 94.88 182 PRO A N 1
ATOM 1458 C CA . PRO A 1 182 ? 12.333 9.954 -8.548 1.00 94.88 182 PRO A CA 1
ATOM 1459 C C . PRO A 1 182 ? 13.855 10.102 -8.627 1.00 94.88 182 PRO A C 1
ATOM 1461 O O . PRO A 1 182 ? 14.360 10.784 -9.504 1.00 94.88 182 PRO A O 1
ATOM 1464 N N . SER A 1 183 ? 14.610 9.389 -7.778 1.00 94.19 183 SER A N 1
ATOM 1465 C CA . SER A 1 183 ? 16.078 9.464 -7.782 1.00 94.19 183 SER A CA 1
ATOM 1466 C C . SER A 1 183 ? 16.717 8.964 -9.080 1.00 94.19 183 SER A C 1
ATOM 1468 O O . SER A 1 183 ? 17.744 9.499 -9.484 1.00 94.19 183 SER A O 1
ATOM 1470 N N . CYS A 1 184 ? 16.160 7.926 -9.713 1.00 94.38 184 CYS A N 1
ATOM 1471 C CA . CYS A 1 184 ? 16.647 7.461 -11.014 1.00 94.38 184 CYS A CA 1
ATOM 1472 C C . CYS A 1 184 ? 16.287 8.465 -12.108 1.00 94.38 184 CYS A C 1
ATOM 1474 O O . CYS A 1 184 ? 17.160 8.858 -12.879 1.00 94.38 184 CYS A O 1
ATOM 1476 N N . PHE A 1 185 ? 15.038 8.932 -12.106 1.00 94.38 185 PHE A N 1
ATOM 1477 C CA . PHE A 1 185 ? 14.559 9.900 -13.082 1.00 94.38 185 PHE A CA 1
ATOM 1478 C C . PHE A 1 185 ? 15.363 11.209 -13.035 1.00 94.38 185 PHE A C 1
ATOM 1480 O O . PHE A 1 185 ? 15.836 11.674 -14.066 1.00 94.38 185 PHE A O 1
ATOM 1487 N N . ASP A 1 186 ? 15.621 11.751 -11.843 1.00 93.12 186 ASP A N 1
ATOM 1488 C CA . ASP A 1 186 ? 16.413 12.973 -11.658 1.00 93.12 186 ASP A CA 1
ATOM 1489 C C . ASP A 1 186 ? 17.881 12.806 -12.093 1.00 93.12 186 ASP A C 1
ATOM 1491 O O . ASP A 1 186 ? 18.527 13.776 -12.491 1.00 93.12 186 ASP A O 1
ATOM 1495 N N . LEU A 1 187 ? 18.431 11.588 -12.000 1.00 91.25 187 LEU A N 1
ATOM 1496 C CA . LEU A 1 187 ? 19.837 11.316 -12.304 1.00 91.25 187 LEU A CA 1
ATOM 1497 C C . LEU A 1 187 ? 20.090 11.077 -13.797 1.00 91.25 187 LEU A C 1
ATOM 1499 O O . LEU A 1 187 ? 21.100 11.551 -14.316 1.00 91.25 187 LEU A O 1
ATOM 1503 N N . VAL A 1 188 ? 19.230 10.301 -14.464 1.00 91.25 188 VAL A N 1
ATOM 1504 C CA . VAL A 1 188 ? 19.461 9.850 -15.852 1.00 91.25 188 VAL A CA 1
ATOM 1505 C C . VAL A 1 188 ? 18.312 10.163 -16.814 1.00 91.25 188 VAL A C 1
ATOM 1507 O O . VAL A 1 188 ? 18.414 9.834 -17.990 1.00 91.25 188 VAL A O 1
ATOM 1510 N N . GLY A 1 189 ? 17.243 10.814 -16.351 1.00 89.62 189 GLY A N 1
ATOM 1511 C CA . GLY A 1 189 ? 16.071 11.167 -17.162 1.00 89.62 189 GLY A CA 1
ATOM 1512 C C . GLY A 1 189 ? 15.090 10.017 -17.402 1.00 89.62 189 GLY A C 1
ATOM 1513 O O . GLY A 1 189 ? 14.105 10.199 -18.110 1.00 89.62 189 GLY A O 1
ATOM 1514 N N . GLU A 1 190 ? 15.341 8.844 -16.818 1.00 90.06 190 GLU A N 1
ATOM 1515 C CA . GLU A 1 190 ? 14.549 7.630 -17.020 1.00 90.06 190 GLU A CA 1
ATOM 1516 C C . GLU A 1 190 ? 14.336 6.887 -15.692 1.00 90.06 190 GLU A C 1
ATOM 1518 O O . GLU A 1 190 ? 15.180 6.895 -14.791 1.00 90.06 190 GLU A O 1
ATOM 1523 N N . SER A 1 191 ? 13.182 6.235 -15.566 1.00 93.19 191 SER A N 1
ATOM 1524 C CA . SER A 1 191 ? 12.839 5.336 -14.463 1.00 93.19 191 SER A CA 1
ATOM 1525 C C . SER A 1 191 ? 11.883 4.273 -14.978 1.00 93.19 191 SER A C 1
ATOM 1527 O O . SER A 1 191 ? 10.996 4.575 -15.774 1.00 93.19 191 SER A O 1
ATOM 1529 N N . ASP A 1 192 ? 12.003 3.060 -14.447 1.00 95.94 192 ASP A N 1
ATOM 1530 C CA . ASP A 1 192 ? 10.942 2.067 -14.575 1.00 95.94 192 ASP A CA 1
ATOM 1531 C C . ASP A 1 192 ? 9.667 2.565 -13.879 1.00 95.94 192 ASP A C 1
ATOM 1533 O O . ASP A 1 192 ? 9.737 3.271 -12.860 1.00 95.94 192 ASP A O 1
ATOM 1537 N N . PHE A 1 193 ? 8.519 2.167 -14.428 1.00 98.06 193 PHE A N 1
ATOM 1538 C CA . PHE A 1 193 ? 7.198 2.385 -13.847 1.00 98.06 193 PHE A CA 1
ATOM 1539 C C . PHE A 1 193 ? 6.564 1.046 -13.495 1.00 98.06 193 PHE A C 1
ATOM 1541 O O . PHE A 1 193 ? 6.541 0.116 -14.306 1.00 98.06 193 PHE A O 1
ATOM 1548 N N . PHE A 1 194 ? 6.013 0.979 -12.289 1.00 98.50 194 PHE A N 1
ATOM 1549 C CA . PHE A 1 194 ? 5.372 -0.212 -11.760 1.00 98.50 194 PHE A CA 1
ATOM 1550 C C . PHE A 1 194 ? 3.888 0.035 -11.491 1.00 98.50 194 PHE A C 1
ATOM 1552 O O . PHE A 1 194 ? 3.501 1.092 -10.983 1.00 98.50 194 PHE A O 1
ATOM 1559 N N . ILE A 1 195 ? 3.067 -0.964 -11.797 1.00 98.00 195 ILE A N 1
ATOM 1560 C CA . ILE A 1 195 ? 1.615 -0.978 -11.594 1.00 98.00 195 ILE A CA 1
ATOM 1561 C C . ILE A 1 195 ? 1.226 -2.188 -10.729 1.00 98.00 195 ILE A C 1
ATOM 1563 O O . ILE A 1 195 ? 1.946 -3.182 -10.695 1.00 98.00 195 ILE A O 1
ATOM 1567 N N . HIS A 1 196 ? 0.105 -2.130 -10.008 1.00 97.00 196 HIS A N 1
ATOM 1568 C CA . HIS A 1 196 ? -0.341 -3.244 -9.168 1.00 97.00 196 HIS A CA 1
ATOM 1569 C C . HIS A 1 196 ? -0.629 -4.508 -10.000 1.00 97.00 196 HIS A C 1
ATOM 1571 O O . HIS A 1 196 ? -0.103 -5.582 -9.693 1.00 97.00 196 HIS A O 1
ATOM 1577 N N . ALA A 1 197 ? -1.402 -4.384 -11.079 1.00 94.69 197 ALA A N 1
ATOM 1578 C CA . ALA A 1 197 ? -1.610 -5.446 -12.056 1.00 94.69 197 ALA A CA 1
ATOM 1579 C C . ALA A 1 197 ? -1.651 -4.879 -13.476 1.00 94.69 197 ALA A C 1
ATOM 1581 O O . ALA A 1 197 ? -2.120 -3.760 -13.696 1.00 94.69 197 ALA A O 1
ATOM 1582 N N . LEU A 1 198 ? -1.149 -5.669 -14.424 1.00 94.56 198 LEU A N 1
ATOM 1583 C CA . LEU A 1 198 ? -1.177 -5.346 -15.846 1.0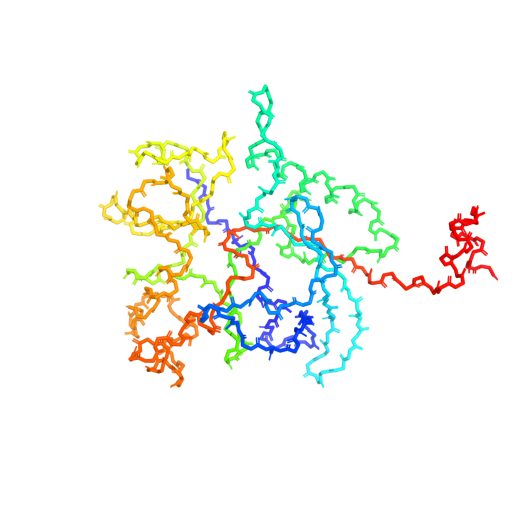0 94.56 198 LEU A CA 1
ATOM 1584 C C . LEU A 1 198 ? -2.529 -5.707 -16.466 1.00 94.56 198 LEU A C 1
ATOM 1586 O O . LEU A 1 198 ? -3.072 -6.790 -16.244 1.00 94.56 198 LEU A O 1
ATOM 1590 N N . GLU A 1 199 ? -3.019 -4.823 -17.322 1.00 92.31 199 GLU A N 1
ATOM 1591 C CA . GLU A 1 199 ? -4.138 -5.043 -18.231 1.00 92.31 199 GLU A CA 1
ATOM 1592 C C . GLU A 1 199 ? -3.645 -5.214 -19.673 1.00 92.31 199 GLU A C 1
ATOM 1594 O O . GLU A 1 199 ? -2.554 -4.790 -20.043 1.00 92.31 199 GLU A O 1
ATOM 1599 N N . SER A 1 200 ? -4.475 -5.790 -20.545 1.00 89.44 200 SER A N 1
ATOM 1600 C CA . SER A 1 200 ? -4.113 -6.015 -21.953 1.00 89.44 200 SER A CA 1
ATOM 1601 C C . SER A 1 200 ? -3.813 -4.734 -22.743 1.00 89.44 200 SER A C 1
ATOM 1603 O O . SER A 1 200 ? -3.187 -4.800 -23.797 1.00 89.44 200 SER A O 1
ATOM 1605 N N . SER A 1 201 ? -4.312 -3.586 -22.281 1.00 89.31 201 SER A N 1
ATOM 1606 C CA . SER A 1 201 ? -4.073 -2.271 -22.885 1.00 89.31 201 SER A CA 1
ATOM 1607 C C . SER A 1 201 ? -2.844 -1.557 -22.329 1.00 89.31 201 SER A C 1
ATOM 1609 O O . SER A 1 201 ? -2.506 -0.482 -22.824 1.00 89.31 201 SER A O 1
ATOM 1611 N N . ASP A 1 202 ? -2.216 -2.100 -21.285 1.00 93.19 202 ASP A N 1
ATOM 1612 C CA . ASP A 1 202 ? -1.087 -1.451 -20.636 1.00 93.19 202 ASP A CA 1
ATOM 1613 C C . ASP A 1 202 ? 0.162 -1.517 -21.534 1.00 93.19 202 ASP A C 1
ATOM 1615 O O . ASP A 1 202 ? 0.421 -2.540 -22.180 1.00 93.19 202 ASP A O 1
ATOM 1619 N N . PRO A 1 203 ? 0.949 -0.429 -21.615 1.00 94.00 203 PRO A N 1
ATOM 1620 C CA . PRO A 1 203 ? 2.155 -0.422 -22.427 1.00 94.00 203 PRO A CA 1
ATOM 1621 C C . PRO A 1 203 ? 3.185 -1.490 -22.005 1.00 94.00 203 PRO A C 1
ATOM 1623 O O . PRO A 1 203 ? 3.380 -1.701 -20.807 1.00 94.00 203 PRO A O 1
ATOM 1626 N N . PRO A 1 204 ? 3.935 -2.099 -22.949 1.00 92.56 204 PRO A N 1
ATOM 1627 C CA . PRO A 1 204 ? 4.852 -3.206 -22.648 1.00 92.56 204 PRO A CA 1
ATOM 1628 C C . PRO A 1 204 ? 6.005 -2.887 -21.689 1.00 92.56 204 PRO A C 1
ATOM 1630 O O . PRO A 1 204 ? 6.640 -3.812 -21.192 1.00 92.56 204 PRO A O 1
ATOM 1633 N N . MET A 1 205 ? 6.327 -1.607 -21.470 1.00 93.44 205 MET A N 1
ATOM 1634 C CA . MET A 1 205 ? 7.381 -1.210 -20.530 1.00 93.44 205 MET A CA 1
ATOM 1635 C C . MET A 1 205 ? 6.930 -1.226 -19.064 1.00 93.44 205 MET A C 1
ATOM 1637 O O . MET A 1 205 ? 7.776 -1.118 -18.179 1.00 93.44 205 MET A O 1
ATOM 1641 N N . LEU A 1 206 ? 5.621 -1.315 -18.796 1.00 96.62 206 LEU A N 1
ATOM 1642 C CA . LEU A 1 206 ? 5.111 -1.403 -17.433 1.00 96.62 206 LEU A CA 1
ATOM 1643 C C . LEU A 1 206 ? 5.408 -2.772 -16.831 1.00 96.62 206 LEU A C 1
ATOM 1645 O O . LEU A 1 206 ? 5.258 -3.807 -17.477 1.00 96.62 206 LEU A O 1
ATOM 1649 N N . LYS A 1 207 ? 5.781 -2.754 -15.556 1.00 97.75 207 LYS A N 1
ATOM 1650 C CA . LYS A 1 207 ? 6.043 -3.946 -14.751 1.00 97.75 207 LYS A CA 1
ATOM 1651 C C . LYS A 1 207 ? 4.969 -4.071 -13.681 1.00 97.75 207 LYS A C 1
ATOM 1653 O O . LYS A 1 207 ? 4.600 -3.066 -13.070 1.00 97.75 207 LYS A O 1
ATOM 1658 N N . ASP A 1 208 ? 4.459 -5.276 -13.445 1.00 97.19 208 ASP A N 1
ATOM 1659 C CA . ASP A 1 208 ? 3.471 -5.472 -12.383 1.00 97.19 208 ASP A CA 1
ATOM 1660 C C . ASP A 1 208 ? 4.125 -5.583 -10.992 1.00 97.19 208 ASP A C 1
ATOM 1662 O O . ASP A 1 208 ? 5.351 -5.533 -10.825 1.00 97.19 208 ASP A O 1
ATOM 1666 N N . GLN A 1 209 ? 3.299 -5.757 -9.959 1.00 96.31 209 GLN A N 1
ATOM 1667 C CA . GLN A 1 209 ? 3.780 -5.962 -8.595 1.00 96.31 209 GLN A CA 1
ATOM 1668 C C . GLN A 1 209 ? 4.687 -7.193 -8.445 1.00 96.31 209 GLN A C 1
ATOM 1670 O O . GLN A 1 209 ? 5.580 -7.204 -7.601 1.00 96.31 209 GLN A O 1
ATOM 1675 N N . TRP A 1 210 ? 4.466 -8.243 -9.235 1.00 95.81 210 TRP A N 1
ATOM 1676 C CA . TRP A 1 210 ? 5.215 -9.492 -9.147 1.00 95.81 210 TRP A CA 1
ATOM 1677 C C . TRP A 1 210 ? 6.567 -9.360 -9.828 1.00 95.81 210 TRP A C 1
ATOM 1679 O O . TRP A 1 210 ? 7.546 -9.920 -9.342 1.00 95.81 210 TRP A O 1
ATOM 1689 N N . ASP A 1 211 ? 6.642 -8.595 -10.911 1.00 96.88 211 ASP A N 1
ATOM 1690 C CA . ASP A 1 211 ? 7.904 -8.191 -11.514 1.00 96.88 211 ASP A CA 1
ATOM 1691 C C . ASP A 1 211 ? 8.717 -7.341 -10.538 1.00 96.88 211 ASP A C 1
ATOM 1693 O O . ASP A 1 211 ? 9.881 -7.661 -10.300 1.00 96.88 211 ASP A O 1
ATOM 1697 N N . LEU A 1 212 ? 8.095 -6.373 -9.852 1.00 97.69 212 LEU A N 1
ATOM 1698 C CA . LEU A 1 212 ? 8.764 -5.626 -8.782 1.00 97.69 212 LEU A CA 1
ATOM 1699 C C . LEU A 1 212 ? 9.293 -6.554 -7.675 1.00 97.69 212 LEU A C 1
ATOM 1701 O O . LEU A 1 212 ? 10.447 -6.432 -7.261 1.00 97.69 212 LEU A O 1
ATOM 1705 N N . VAL A 1 213 ? 8.477 -7.513 -7.220 1.00 96.69 213 VAL A N 1
ATOM 1706 C CA . VAL A 1 213 ? 8.900 -8.490 -6.206 1.00 96.69 213 VAL A CA 1
ATOM 1707 C C . VAL A 1 213 ? 10.088 -9.312 -6.694 1.00 96.69 213 VAL A C 1
ATOM 1709 O O . VAL A 1 213 ? 11.014 -9.494 -5.917 1.00 96.69 213 VAL A O 1
ATOM 1712 N N . LYS A 1 214 ? 10.127 -9.779 -7.950 1.00 95.62 214 LYS A N 1
ATOM 1713 C CA . LYS A 1 214 ? 11.305 -10.486 -8.498 1.00 95.62 214 LYS A CA 1
ATOM 1714 C C . LYS A 1 214 ? 12.537 -9.584 -8.513 1.00 95.62 214 LYS A C 1
ATOM 1716 O O . LYS A 1 214 ? 13.632 -10.020 -8.158 1.00 95.62 214 LYS A O 1
ATOM 1721 N N . GLU A 1 215 ? 12.363 -8.333 -8.928 1.00 95.88 215 GLU A N 1
ATOM 1722 C CA . GLU A 1 215 ? 13.456 -7.380 -9.100 1.00 95.88 215 GLU A CA 1
ATOM 1723 C C . GLU A 1 215 ? 14.078 -6.928 -7.778 1.00 95.88 215 GLU A C 1
ATOM 1725 O O . GLU A 1 215 ? 15.255 -6.567 -7.752 1.00 95.88 215 GLU A O 1
ATOM 1730 N N . PHE A 1 216 ? 13.378 -7.062 -6.650 1.00 95.00 216 PHE A N 1
ATOM 1731 C CA . PHE A 1 216 ? 13.989 -6.894 -5.330 1.00 95.00 216 PHE A CA 1
ATOM 1732 C C . PHE A 1 216 ? 15.219 -7.784 -5.097 1.00 95.00 216 PHE A C 1
ATOM 1734 O O . PHE A 1 216 ? 16.107 -7.388 -4.341 1.00 95.00 216 PHE A O 1
ATOM 1741 N N . GLY A 1 217 ? 15.335 -8.935 -5.771 1.00 92.19 217 GLY A N 1
ATOM 1742 C CA . GLY A 1 217 ? 16.534 -9.782 -5.714 1.00 92.19 217 GLY A CA 1
ATOM 1743 C C . GLY A 1 217 ? 17.801 -9.123 -6.280 1.00 92.19 217 GLY A C 1
ATOM 1744 O O . GLY A 1 217 ? 18.907 -9.596 -6.028 1.00 92.19 217 GLY A O 1
ATOM 1745 N N . GLN A 1 218 ? 17.665 -8.018 -7.021 1.00 90.56 218 GLN A N 1
ATOM 1746 C CA . GLN A 1 218 ? 18.778 -7.217 -7.550 1.00 90.56 218 GLN A CA 1
ATOM 1747 C C . GLN A 1 218 ? 19.326 -6.204 -6.525 1.00 90.56 218 GLN A C 1
ATOM 1749 O O . GLN A 1 218 ? 20.294 -5.478 -6.793 1.00 90.56 218 GLN A O 1
ATOM 1754 N N . LEU A 1 219 ? 18.699 -6.101 -5.351 1.00 88.75 219 LEU A N 1
ATOM 1755 C CA . LEU A 1 219 ? 19.151 -5.241 -4.265 1.00 88.75 219 LEU A CA 1
ATOM 1756 C C . LEU A 1 219 ? 20.241 -5.955 -3.463 1.00 88.75 219 LEU A C 1
ATOM 1758 O O . LEU A 1 219 ? 19.968 -6.828 -2.646 1.00 88.75 219 LEU A O 1
ATOM 1762 N N . THR A 1 220 ? 21.492 -5.561 -3.686 1.00 78.06 220 THR A N 1
ATOM 1763 C CA . THR A 1 220 ? 22.653 -6.070 -2.948 1.00 78.06 220 THR A CA 1
ATOM 1764 C C . THR A 1 220 ? 23.078 -5.109 -1.842 1.00 78.06 220 THR A C 1
ATOM 1766 O O . THR A 1 220 ? 22.882 -3.895 -1.953 1.00 78.06 220 THR A O 1
ATOM 1769 N N . GLU A 1 221 ? 23.723 -5.638 -0.799 1.00 65.44 221 GLU A N 1
ATOM 1770 C CA . GLU A 1 221 ? 24.373 -4.826 0.234 1.00 65.44 221 GLU A CA 1
ATOM 1771 C C . GLU A 1 221 ? 25.301 -3.775 -0.413 1.00 65.44 221 GLU A C 1
ATOM 1773 O O . GLU A 1 221 ? 26.096 -4.094 -1.298 1.00 65.44 221 GLU A O 1
ATOM 1778 N N . GLY A 1 222 ? 25.163 -2.504 -0.015 1.00 61.34 222 GLY A N 1
ATOM 1779 C CA . GLY A 1 222 ? 25.978 -1.387 -0.518 1.00 61.34 222 GLY A CA 1
ATOM 1780 C C . GLY A 1 222 ? 25.235 -0.317 -1.331 1.00 61.34 222 GLY A C 1
ATOM 1781 O O . GLY A 1 222 ? 25.787 0.768 -1.523 1.00 61.34 222 GLY A O 1
ATOM 1782 N N . LYS A 1 223 ? 23.984 -0.549 -1.764 1.00 70.62 223 LYS A N 1
ATOM 1783 C CA . LYS A 1 223 ? 23.136 0.538 -2.299 1.00 70.62 223 LYS A CA 1
ATOM 1784 C C . LYS A 1 223 ? 22.641 1.440 -1.156 1.00 70.62 223 LYS A C 1
ATOM 1786 O O . LYS A 1 223 ? 22.418 0.982 -0.034 1.00 70.62 223 LYS A O 1
ATOM 1791 N N . LYS A 1 224 ? 22.501 2.741 -1.432 1.00 63.06 224 LYS A N 1
ATOM 1792 C CA . LYS A 1 224 ? 22.049 3.734 -0.442 1.00 63.06 224 LYS A CA 1
ATOM 1793 C C . LYS A 1 224 ? 20.621 3.404 0.026 1.00 63.06 224 LYS A C 1
ATOM 1795 O O . LYS A 1 224 ? 19.837 2.877 -0.750 1.00 63.06 224 LYS A O 1
ATOM 1800 N N . HIS A 1 225 ? 20.291 3.745 1.275 1.00 65.75 225 HIS A N 1
ATOM 1801 C CA . HIS A 1 225 ? 18.942 3.642 1.869 1.00 65.75 225 HIS A CA 1
ATOM 1802 C C . HIS A 1 225 ? 18.373 2.223 2.096 1.00 65.75 225 HIS A C 1
ATOM 1804 O O . HIS A 1 225 ? 17.221 2.088 2.506 1.00 65.75 225 HIS A O 1
ATOM 1810 N N . LEU A 1 226 ? 19.183 1.168 1.949 1.00 71.50 226 LEU A N 1
ATOM 1811 C CA . LEU A 1 226 ? 18.748 -0.223 2.143 1.00 71.50 226 LEU A CA 1
ATOM 1812 C C . LEU A 1 226 ? 18.559 -0.670 3.599 1.00 71.50 226 LEU A C 1
ATOM 1814 O O . LEU A 1 226 ? 18.055 -1.768 3.823 1.00 71.50 226 LEU A O 1
ATOM 1818 N N . ASP A 1 227 ? 18.907 0.150 4.592 1.00 68.50 227 ASP A N 1
ATOM 1819 C CA . ASP A 1 227 ? 18.810 -0.235 6.012 1.00 68.50 227 ASP A CA 1
ATOM 1820 C C . ASP A 1 227 ? 17.381 -0.586 6.454 1.00 68.50 227 ASP A C 1
ATOM 1822 O O . ASP A 1 227 ? 17.184 -1.256 7.464 1.00 68.50 227 ASP A O 1
ATOM 1826 N N . GLN A 1 228 ? 16.381 -0.152 5.686 1.00 76.44 228 GLN A N 1
ATOM 1827 C CA . GLN A 1 228 ? 14.968 -0.410 5.946 1.00 76.44 228 GLN A CA 1
ATOM 1828 C C . GLN A 1 228 ? 14.377 -1.531 5.079 1.00 76.44 228 GLN A C 1
ATOM 1830 O O . GLN A 1 228 ? 13.193 -1.837 5.212 1.00 76.44 228 GLN A O 1
ATOM 1835 N N . PHE A 1 229 ? 15.171 -2.131 4.186 1.00 87.94 229 PHE A N 1
ATOM 1836 C CA . PHE A 1 229 ? 14.724 -3.185 3.285 1.00 87.94 229 PHE A CA 1
ATOM 1837 C C . PHE A 1 229 ? 15.162 -4.570 3.798 1.00 87.94 229 PHE A C 1
ATOM 1839 O O . PHE A 1 229 ? 16.357 -4.884 3.787 1.00 87.94 229 PHE A O 1
ATOM 1846 N N . PRO A 1 230 ? 14.219 -5.431 4.227 1.00 89.38 230 PRO A N 1
ATOM 1847 C CA . PRO A 1 230 ? 14.540 -6.605 5.037 1.00 89.38 230 PRO A CA 1
ATOM 1848 C C . PRO A 1 230 ? 15.244 -7.723 4.261 1.00 89.38 230 PRO A C 1
ATOM 1850 O O . PRO A 1 230 ? 15.964 -8.518 4.862 1.00 89.38 230 PRO A O 1
ATOM 1853 N N . CYS A 1 231 ? 15.070 -7.814 2.936 1.00 90.19 231 CYS A N 1
ATOM 1854 C CA . CYS A 1 231 ? 15.576 -8.970 2.193 1.00 90.19 231 CYS A CA 1
ATOM 1855 C C . CYS A 1 231 ? 17.105 -9.014 2.090 1.00 90.19 231 CYS A C 1
ATOM 1857 O O . CYS A 1 231 ? 17.654 -10.109 2.043 1.00 90.19 231 CYS A O 1
ATOM 1859 N N . THR A 1 232 ? 17.796 -7.870 2.096 1.00 86.44 232 THR A N 1
ATOM 1860 C CA . THR A 1 232 ? 19.260 -7.816 1.885 1.00 86.44 232 THR A CA 1
ATOM 1861 C C . THR A 1 232 ? 20.047 -8.620 2.922 1.00 86.44 232 THR A C 1
ATOM 1863 O O . THR A 1 232 ? 21.045 -9.244 2.579 1.00 86.44 232 THR A O 1
ATOM 1866 N N . LYS A 1 233 ? 19.556 -8.663 4.167 1.00 84.75 233 LYS A N 1
ATOM 1867 C CA . LYS A 1 233 ? 20.158 -9.393 5.298 1.00 84.75 233 LYS A CA 1
ATOM 1868 C C . LYS A 1 233 ? 19.349 -10.628 5.716 1.00 84.75 233 LYS A C 1
ATOM 1870 O O . LYS A 1 233 ? 19.604 -11.215 6.765 1.00 84.75 233 LYS A O 1
ATOM 1875 N N . CYS A 1 234 ? 18.345 -11.012 4.929 1.00 90.62 234 CYS A N 1
ATOM 1876 C CA . CYS A 1 234 ? 17.450 -12.117 5.254 1.00 90.62 234 CYS A CA 1
ATOM 1877 C C . CYS A 1 234 ? 18.132 -13.466 4.992 1.00 90.62 234 CYS A C 1
ATOM 1879 O O . CYS A 1 234 ? 18.627 -13.723 3.893 1.00 90.62 234 CYS A O 1
ATOM 1881 N N . ALA A 1 235 ? 18.092 -14.370 5.976 1.00 91.88 235 ALA A N 1
ATOM 1882 C CA . ALA A 1 235 ? 18.629 -15.725 5.837 1.00 91.88 235 ALA A CA 1
ATOM 1883 C C . ALA A 1 235 ? 17.972 -16.500 4.676 1.00 91.88 235 ALA A C 1
ATOM 1885 O O . ALA A 1 235 ? 18.632 -17.276 3.986 1.00 91.88 235 ALA A O 1
ATOM 1886 N N . SER A 1 236 ? 16.694 -16.218 4.413 1.00 91.81 236 SER A N 1
ATOM 1887 C CA . SER A 1 236 ? 15.885 -16.837 3.361 1.00 91.81 236 SER A CA 1
ATOM 1888 C C . SER A 1 236 ? 16.121 -16.241 1.960 1.00 91.81 236 SER A C 1
ATOM 1890 O O . SER A 1 236 ? 15.483 -16.676 1.002 1.00 91.81 236 SER A O 1
ATOM 1892 N N . HIS A 1 237 ? 17.022 -15.258 1.791 1.00 91.94 237 HIS A N 1
ATOM 1893 C CA . HIS A 1 237 ? 17.228 -14.555 0.513 1.00 91.94 237 HIS A CA 1
ATOM 1894 C C . HIS A 1 237 ? 17.538 -15.508 -0.651 1.00 91.94 237 HIS A C 1
ATOM 1896 O O . HIS A 1 237 ? 16.984 -15.362 -1.740 1.00 91.94 237 HIS A O 1
ATOM 1902 N N . LYS A 1 238 ? 18.402 -16.508 -0.424 1.00 91.69 238 LYS A N 1
ATOM 1903 C CA . LYS A 1 238 ? 18.785 -17.487 -1.457 1.00 91.69 238 LYS A CA 1
ATOM 1904 C C . LYS A 1 238 ? 17.615 -18.353 -1.918 1.00 91.69 238 LYS A C 1
ATOM 1906 O O . LYS A 1 238 ? 17.535 -18.650 -3.100 1.00 91.69 238 LYS A O 1
ATOM 1911 N N . GLU A 1 239 ? 16.711 -18.729 -1.022 1.00 92.81 239 GLU A N 1
ATOM 1912 C CA . GLU A 1 239 ? 15.502 -19.476 -1.391 1.00 92.81 239 GLU A CA 1
ATOM 1913 C C . GLU A 1 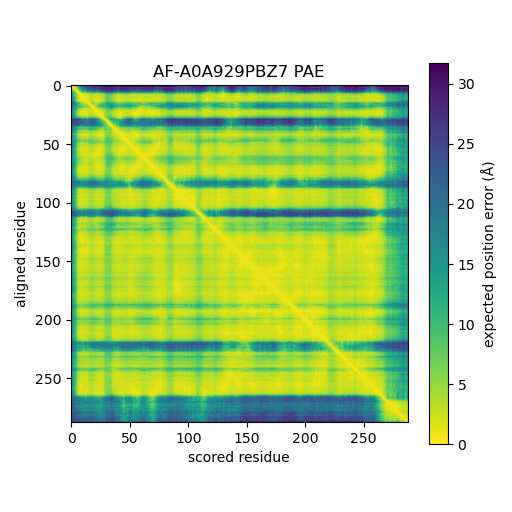239 ? 14.502 -18.572 -2.131 1.00 92.81 239 GLU A C 1
ATOM 1915 O O . GLU A 1 239 ? 13.833 -18.985 -3.073 1.00 92.81 239 GLU A O 1
ATOM 1920 N N . CYS A 1 240 ? 14.400 -17.305 -1.718 1.00 93.94 240 CYS A N 1
ATOM 1921 C CA . CYS A 1 240 ? 13.469 -16.351 -2.314 1.00 93.94 240 CYS A CA 1
ATOM 1922 C C . CYS A 1 240 ? 13.844 -15.966 -3.753 1.00 93.94 240 CYS A C 1
ATOM 1924 O O . CYS A 1 240 ? 12.957 -15.906 -4.601 1.00 93.94 240 CYS A O 1
ATOM 1926 N N . TYR A 1 241 ? 15.129 -15.714 -4.017 1.00 93.75 241 TYR A N 1
ATOM 1927 C CA . TYR A 1 241 ? 15.622 -15.171 -5.294 1.00 93.75 241 TYR A CA 1
ATOM 1928 C C . TYR A 1 241 ? 16.583 -16.104 -6.047 1.00 93.75 241 TYR A C 1
ATOM 1930 O O . TYR A 1 241 ? 17.144 -15.720 -7.070 1.00 93.75 241 TYR A O 1
ATOM 1938 N N . GLY A 1 242 ? 16.805 -17.316 -5.534 1.00 89.38 242 GLY A N 1
ATOM 1939 C CA . GLY A 1 242 ? 17.526 -18.384 -6.224 1.00 89.38 242 GLY A CA 1
ATOM 1940 C C . GLY A 1 242 ? 16.592 -19.249 -7.070 1.00 89.38 242 GLY A C 1
ATOM 1941 O O . GLY A 1 242 ? 15.592 -18.777 -7.604 1.00 89.38 242 GLY A O 1
ATOM 1942 N N . THR A 1 243 ? 16.909 -20.538 -7.181 1.00 87.56 243 THR A N 1
ATOM 1943 C CA . THR A 1 243 ? 16.168 -21.493 -8.023 1.00 87.56 243 THR A CA 1
ATOM 1944 C C . THR A 1 243 ? 14.729 -21.721 -7.582 1.00 87.56 243 THR A C 1
ATOM 1946 O O . THR A 1 243 ? 13.883 -22.004 -8.424 1.00 87.56 243 THR A O 1
ATOM 1949 N N . ASP A 1 244 ? 14.451 -21.595 -6.284 1.00 85.06 244 ASP A N 1
ATOM 1950 C CA . ASP A 1 244 ? 13.137 -21.924 -5.727 1.00 85.06 244 ASP A CA 1
ATOM 1951 C C . ASP A 1 244 ? 12.116 -20.796 -5.949 1.00 85.06 244 ASP A C 1
ATOM 1953 O O . ASP A 1 244 ? 10.912 -21.035 -5.884 1.00 85.06 244 ASP A O 1
ATOM 1957 N N . GLY A 1 245 ? 12.580 -19.567 -6.222 1.00 89.56 245 GLY A N 1
ATOM 1958 C CA . GLY A 1 245 ? 11.728 -18.430 -6.585 1.00 89.56 245 GLY A CA 1
ATOM 1959 C C . GLY A 1 245 ? 10.672 -18.062 -5.535 1.00 89.56 245 GLY A C 1
ATOM 1960 O O . GLY A 1 245 ? 9.620 -17.519 -5.880 1.00 89.56 245 GLY A O 1
ATOM 1961 N N . LEU A 1 246 ? 10.915 -18.360 -4.251 1.00 93.12 246 LEU A N 1
ATOM 1962 C CA . LEU A 1 246 ? 9.881 -18.291 -3.212 1.00 93.12 246 LEU A CA 1
ATOM 1963 C C . LEU A 1 246 ? 9.435 -16.868 -2.855 1.00 93.12 246 LEU A C 1
ATOM 1965 O O . LEU A 1 246 ? 8.436 -16.724 -2.146 1.00 93.12 246 LEU A O 1
ATOM 1969 N N . ALA A 1 247 ? 10.118 -15.824 -3.341 1.00 94.06 247 ALA A N 1
ATOM 1970 C CA . ALA A 1 247 ? 9.754 -14.429 -3.087 1.00 94.06 247 ALA A CA 1
ATOM 1971 C C . ALA A 1 247 ? 8.283 -14.146 -3.429 1.00 94.06 247 ALA A C 1
ATOM 1973 O O . ALA A 1 247 ? 7.577 -13.543 -2.625 1.00 94.06 247 ALA A O 1
ATOM 1974 N N . LEU A 1 248 ? 7.796 -14.671 -4.559 1.00 93.75 248 LEU A N 1
ATOM 1975 C CA . LEU A 1 248 ? 6.418 -14.474 -5.025 1.00 93.75 248 LEU A CA 1
ATOM 1976 C C . LEU A 1 248 ? 5.368 -15.074 -4.083 1.00 93.75 248 LEU A C 1
ATOM 1978 O O . LEU A 1 248 ? 4.260 -14.562 -3.996 1.00 93.75 248 LEU A O 1
ATOM 1982 N N . SER A 1 249 ? 5.719 -16.137 -3.359 1.00 91.81 249 SER A N 1
ATOM 1983 C CA . SER A 1 249 ? 4.845 -16.791 -2.374 1.00 91.81 249 SER A CA 1
ATOM 1984 C C . SER A 1 249 ? 4.969 -16.199 -0.965 1.00 91.81 249 SER A C 1
ATOM 1986 O O . SER A 1 249 ? 4.136 -16.458 -0.096 1.00 91.81 249 SER A O 1
ATOM 1988 N N . ARG A 1 250 ? 6.017 -15.402 -0.724 1.00 93.06 250 ARG A N 1
ATOM 1989 C CA . ARG A 1 250 ? 6.377 -14.877 0.598 1.00 93.06 250 ARG A CA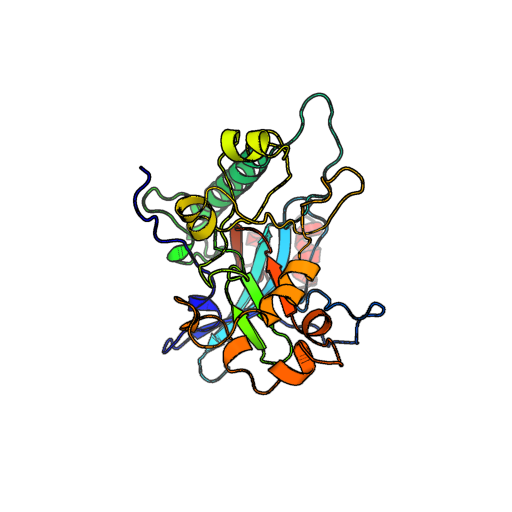 1
ATOM 1990 C C . ARG A 1 250 ? 6.135 -13.379 0.733 1.00 93.06 250 ARG A C 1
ATOM 1992 O O . ARG A 1 250 ? 5.921 -12.937 1.854 1.00 93.06 250 ARG A O 1
ATOM 1999 N N . ILE A 1 251 ? 6.167 -12.610 -0.350 1.00 95.19 251 ILE A N 1
ATOM 2000 C CA . ILE A 1 251 ? 6.029 -11.151 -0.336 1.00 95.19 251 ILE A CA 1
ATOM 2001 C C . ILE A 1 251 ? 4.714 -10.754 -1.000 1.00 95.19 251 ILE A C 1
ATOM 2003 O O . ILE A 1 251 ? 4.385 -11.246 -2.075 1.00 95.19 251 ILE A O 1
ATOM 2007 N N . VAL A 1 252 ? 3.985 -9.844 -0.360 1.00 94.06 252 VAL A N 1
ATOM 2008 C CA . VAL A 1 252 ? 2.688 -9.341 -0.825 1.00 94.06 252 VAL A CA 1
ATOM 2009 C C . VAL A 1 252 ? 2.548 -7.858 -0.469 1.00 94.06 252 VAL A C 1
ATOM 2011 O O . VAL A 1 252 ? 2.970 -7.465 0.627 1.00 94.06 252 VAL A O 1
ATOM 2014 N N . PRO A 1 253 ? 1.987 -7.006 -1.342 1.00 95.94 253 PRO A N 1
ATOM 2015 C CA . PRO A 1 253 ? 1.617 -5.660 -0.936 1.00 95.94 253 PRO A CA 1
ATOM 2016 C C . PRO A 1 253 ? 0.461 -5.711 0.068 1.00 95.94 253 PRO A C 1
ATOM 2018 O O . PRO A 1 253 ? -0.556 -6.369 -0.141 1.00 95.94 253 PRO A O 1
ATOM 2021 N N . VAL A 1 254 ? 0.616 -4.986 1.173 1.00 96.12 254 VAL A N 1
ATOM 2022 C CA . VAL A 1 254 ? -0.517 -4.570 2.013 1.00 96.12 254 VAL A CA 1
ATOM 2023 C C . VAL A 1 254 ? -1.312 -3.509 1.253 1.00 96.12 254 VAL A C 1
ATOM 2025 O O . VAL A 1 254 ? -2.536 -3.558 1.208 1.00 96.12 254 VAL A O 1
ATOM 2028 N N . SER A 1 255 ? -0.575 -2.568 0.662 1.00 97.00 255 SER A N 1
ATOM 2029 C CA . SER A 1 255 ? -1.046 -1.593 -0.310 1.00 97.00 255 SER A CA 1
ATOM 2030 C C . SER A 1 255 ? 0.122 -1.250 -1.225 1.00 97.00 255 SER A C 1
ATOM 2032 O O . SER A 1 255 ? 1.177 -0.800 -0.762 1.00 97.00 255 SER A O 1
ATOM 2034 N N . PHE A 1 256 ? -0.042 -1.506 -2.513 1.00 97.88 256 PHE A N 1
ATOM 2035 C CA . PHE A 1 256 ? 0.968 -1.264 -3.529 1.00 97.88 256 PHE A CA 1
ATOM 2036 C C . PHE A 1 256 ? 1.192 0.235 -3.736 1.00 97.88 256 PHE A C 1
ATOM 2038 O O . PHE A 1 256 ? 2.335 0.679 -3.807 1.00 97.88 256 PHE A O 1
ATOM 2045 N N . TYR A 1 257 ? 0.133 1.037 -3.744 1.00 97.88 257 TYR A N 1
ATOM 2046 C CA . TYR A 1 257 ? 0.216 2.497 -3.835 1.00 97.88 257 TYR A CA 1
ATOM 2047 C C . TYR A 1 257 ? 0.168 3.165 -2.456 1.00 97.88 257 TYR A C 1
ATOM 2049 O O . TYR A 1 257 ? -0.247 2.520 -1.485 1.00 97.88 257 TYR A O 1
ATOM 2057 N N . PRO A 1 258 ? 0.551 4.454 -2.344 1.00 96.75 258 PRO A N 1
ATOM 2058 C CA . PRO A 1 258 ? 0.179 5.266 -1.199 1.00 96.75 258 PRO A CA 1
ATOM 2059 C C . PRO A 1 258 ? -1.331 5.220 -0.958 1.00 96.75 258 PRO A C 1
ATOM 2061 O O . PRO A 1 258 ? -2.121 5.196 -1.906 1.00 96.75 258 PRO A O 1
ATOM 2064 N N . PHE A 1 259 ? -1.721 5.172 0.311 1.00 96.44 259 PHE A N 1
ATOM 2065 C CA . PHE A 1 259 ? -3.072 4.785 0.694 1.00 96.44 259 PHE A CA 1
ATOM 2066 C C . PHE A 1 259 ? -3.570 5.491 1.944 1.00 96.44 259 PHE A C 1
ATOM 2068 O O . PHE A 1 259 ? -2.807 5.879 2.827 1.00 96.44 259 PHE A O 1
ATOM 2075 N N . HIS A 1 260 ? -4.886 5.594 2.045 1.00 96.12 260 HIS A N 1
ATOM 2076 C CA . HIS A 1 260 ? -5.577 6.084 3.223 1.00 96.12 260 HIS A CA 1
ATOM 2077 C C . HIS A 1 260 ? -6.070 4.929 4.095 1.00 96.12 260 HIS A C 1
ATOM 2079 O O . HIS A 1 260 ? -6.425 3.854 3.596 1.00 96.12 260 HIS A O 1
ATOM 2085 N N . ILE A 1 261 ? -6.129 5.170 5.409 1.00 95.69 261 ILE A N 1
ATOM 2086 C CA . ILE A 1 261 ? -6.840 4.295 6.343 1.00 95.69 261 ILE A CA 1
ATOM 2087 C C . ILE A 1 261 ? -7.704 5.093 7.310 1.00 95.69 261 ILE A C 1
ATOM 2089 O O . ILE A 1 261 ? -7.348 6.202 7.699 1.00 95.69 261 ILE A O 1
ATOM 2093 N N . LEU A 1 262 ? -8.795 4.475 7.756 1.00 94.38 262 LEU A N 1
ATOM 2094 C CA . LEU A 1 262 ? -9.593 4.914 8.900 1.00 94.38 262 LEU A CA 1
ATOM 2095 C C . LEU A 1 262 ? -9.679 3.754 9.896 1.00 94.38 262 LEU A C 1
ATOM 2097 O O . LEU A 1 262 ? -9.947 2.619 9.499 1.00 94.38 262 LEU A O 1
ATOM 2101 N N . ILE A 1 263 ? -9.427 4.017 11.179 1.00 94.12 263 ILE A N 1
ATOM 2102 C CA . ILE A 1 263 ? -9.427 2.983 12.221 1.00 94.12 263 ILE A CA 1
ATOM 2103 C C . ILE A 1 263 ? -10.639 3.198 13.114 1.00 94.12 263 ILE A C 1
ATOM 2105 O O . ILE A 1 263 ? -10.785 4.250 13.729 1.00 94.12 263 ILE A O 1
ATOM 2109 N N . PHE A 1 264 ? -11.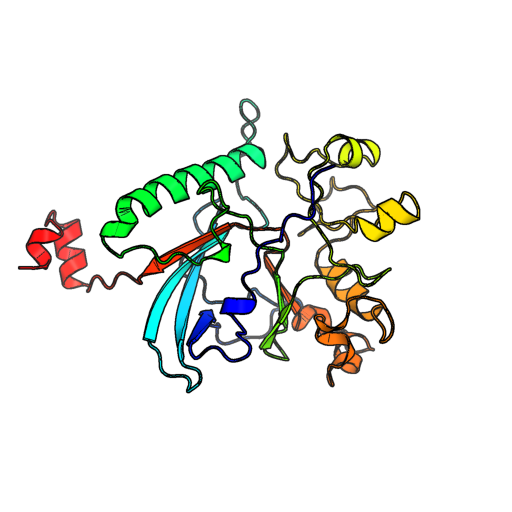481 2.180 13.214 1.00 91.50 264 PHE A N 1
ATOM 2110 C CA . PHE A 1 264 ? -12.682 2.197 14.032 1.00 91.50 264 PHE A CA 1
ATOM 2111 C C . PHE A 1 264 ? -12.553 1.204 15.169 1.00 91.50 264 PHE A C 1
ATOM 2113 O O . PHE A 1 264 ? -11.993 0.114 15.012 1.00 91.50 264 PHE A O 1
ATOM 2120 N N . GLU A 1 265 ? -13.097 1.559 16.321 1.00 89.00 265 GLU A N 1
ATOM 2121 C CA . GLU A 1 265 ? -13.257 0.592 17.393 1.00 89.00 265 GLU A CA 1
ATOM 2122 C C . GLU A 1 265 ? -14.166 -0.546 16.926 1.00 89.00 265 GLU A C 1
ATOM 2124 O O . GLU A 1 265 ? -15.142 -0.330 16.204 1.00 89.00 265 GLU A O 1
ATOM 2129 N N . ALA A 1 266 ? -13.830 -1.782 17.296 1.00 83.44 266 ALA A N 1
ATOM 2130 C CA . ALA A 1 266 ? -14.685 -2.901 16.945 1.00 83.44 266 ALA A CA 1
ATOM 2131 C C . ALA A 1 266 ? -16.007 -2.778 17.712 1.00 83.44 266 ALA A C 1
ATOM 2133 O O . ALA A 1 266 ? -16.052 -3.045 18.911 1.00 83.44 266 ALA A O 1
ATOM 2134 N N . MET A 1 267 ? -17.076 -2.388 17.016 1.00 71.25 267 MET A N 1
ATOM 2135 C CA . MET A 1 267 ? -18.415 -2.375 17.593 1.00 71.25 267 MET A CA 1
ATOM 2136 C C . MET A 1 267 ? -18.824 -3.812 17.918 1.00 71.25 267 MET A C 1
ATOM 2138 O O . MET A 1 267 ? -18.908 -4.664 17.031 1.00 71.25 267 MET A O 1
ATOM 2142 N N . SER A 1 268 ? -19.058 -4.096 19.195 1.00 63.94 268 SER A N 1
ATOM 2143 C CA . SER A 1 268 ? -19.660 -5.350 19.635 1.00 63.94 268 SER A CA 1
ATOM 2144 C C . SER A 1 268 ? -21.142 -5.115 19.874 1.00 63.94 268 SER A C 1
ATOM 2146 O O . SER A 1 268 ? -21.546 -4.810 20.989 1.00 63.94 268 SER A O 1
ATOM 2148 N N . VAL A 1 269 ? -21.950 -5.255 18.826 1.00 64.44 269 VAL A N 1
ATOM 2149 C CA . VAL A 1 269 ? -23.391 -5.435 19.011 1.00 64.44 269 VAL A CA 1
ATOM 2150 C C . VAL A 1 269 ? -23.604 -6.929 19.228 1.00 64.44 269 VAL A C 1
ATOM 2152 O O . VAL A 1 269 ? -23.246 -7.7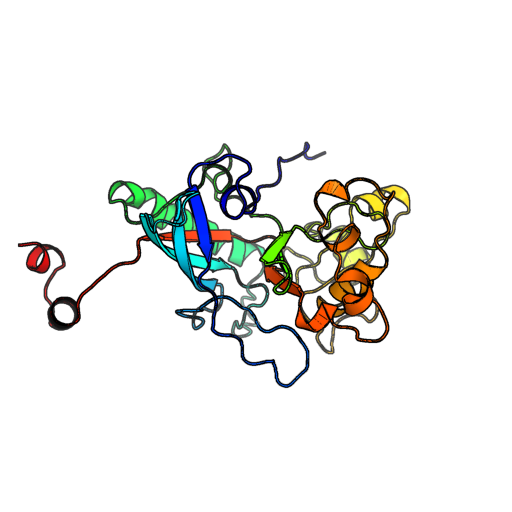39 18.367 1.00 64.44 269 VAL A O 1
ATOM 2155 N N . ASN A 1 270 ? -24.094 -7.325 20.402 1.00 67.44 270 ASN A N 1
ATOM 2156 C CA . ASN A 1 270 ? -24.440 -8.727 20.627 1.00 67.44 270 ASN A CA 1
ATOM 2157 C C . ASN A 1 270 ? -25.706 -9.081 19.813 1.00 67.44 270 ASN A C 1
ATOM 2159 O O . ASN A 1 270 ? -26.436 -8.203 19.360 1.00 67.44 270 ASN A O 1
ATOM 2163 N N . ALA A 1 271 ? -25.950 -10.369 19.554 1.00 69.44 271 ALA A N 1
ATOM 2164 C CA . ALA A 1 271 ? -27.055 -10.773 18.678 1.00 69.44 271 ALA A CA 1
ATOM 2165 C C . ALA A 1 271 ? -28.441 -10.267 19.150 1.00 69.44 271 ALA A C 1
ATOM 2167 O O . ALA A 1 271 ? -29.193 -9.796 18.300 1.00 69.44 271 ALA A O 1
ATOM 2168 N N . PRO A 1 272 ? -28.785 -10.304 20.452 1.00 79.06 272 PRO A N 1
ATOM 2169 C CA . PRO A 1 272 ? -29.998 -9.665 20.968 1.00 79.06 272 PRO A CA 1
ATOM 2170 C C . PRO A 1 272 ? -30.094 -8.165 20.674 1.00 79.06 272 PRO A C 1
ATOM 2172 O O . PRO A 1 272 ? -31.110 -7.723 20.149 1.00 79.06 272 PRO A O 1
ATOM 2175 N N . ASP A 1 273 ? -29.036 -7.402 20.934 1.00 78.06 273 ASP A N 1
ATOM 2176 C CA . ASP A 1 273 ? -29.003 -5.957 20.697 1.00 78.06 273 ASP A CA 1
ATOM 2177 C C . ASP A 1 273 ? -29.161 -5.643 19.207 1.00 78.06 273 ASP A C 1
ATOM 2179 O O . ASP A 1 273 ? -29.898 -4.741 18.817 1.00 78.06 273 ASP A O 1
ATOM 2183 N N . PHE A 1 274 ? -28.536 -6.448 18.346 1.00 78.75 274 PHE A N 1
ATOM 2184 C CA . PHE A 1 274 ? -28.685 -6.318 16.901 1.00 78.75 274 PHE A CA 1
ATOM 2185 C C . PHE A 1 274 ? -30.127 -6.582 16.469 1.00 78.75 274 PHE A C 1
ATOM 2187 O O . PHE A 1 274 ? -30.680 -5.817 15.681 1.00 78.75 274 PHE A O 1
ATOM 2194 N N . LEU A 1 275 ? -30.742 -7.645 17.000 1.00 81.69 275 LEU A N 1
ATOM 2195 C CA . LEU A 1 275 ? -32.143 -7.968 16.739 1.00 81.69 275 LEU A CA 1
ATOM 2196 C C . LEU A 1 275 ? -33.070 -6.841 17.203 1.00 81.69 275 LEU A C 1
ATOM 2198 O O . LEU A 1 275 ? -33.997 -6.491 16.478 1.00 81.69 275 LEU A O 1
ATOM 2202 N N . SER A 1 276 ? -32.804 -6.243 18.360 1.00 83.69 276 SER A N 1
ATOM 2203 C CA . SER A 1 276 ? -33.548 -5.092 18.869 1.00 83.69 276 SER A CA 1
ATOM 2204 C C . SER A 1 276 ? -33.404 -3.873 17.951 1.00 83.69 276 SER A C 1
ATOM 2206 O O . SER A 1 276 ? -34.417 -3.291 17.570 1.00 83.69 276 SER A O 1
ATOM 2208 N N . LEU A 1 277 ? -32.187 -3.544 17.498 1.00 83.94 277 LEU A N 1
ATOM 2209 C CA . LEU A 1 277 ? -31.938 -2.432 16.564 1.00 83.94 277 LEU A CA 1
ATOM 2210 C C . LEU A 1 277 ? -32.673 -2.617 15.234 1.00 83.94 277 LEU A C 1
ATOM 2212 O O . LEU A 1 277 ? -33.365 -1.710 14.776 1.00 83.94 277 LEU A O 1
ATOM 2216 N N . ILE A 1 278 ? -32.578 -3.798 14.610 1.00 85.19 278 ILE A N 1
ATOM 2217 C CA . ILE A 1 278 ? -33.302 -4.057 13.351 1.00 85.19 278 ILE A CA 1
ATOM 2218 C C . ILE A 1 278 ? -34.821 -4.142 13.558 1.00 85.19 278 ILE A C 1
ATOM 2220 O O . ILE A 1 278 ? -35.576 -3.987 12.600 1.00 85.19 278 ILE A O 1
ATOM 2224 N N . SER A 1 279 ? -35.267 -4.374 14.796 1.00 87.94 279 SER A N 1
ATOM 2225 C CA . SER A 1 279 ? -36.679 -4.331 15.192 1.00 87.94 279 SER A CA 1
ATOM 2226 C C . SER A 1 279 ? -37.164 -2.914 15.521 1.00 87.94 279 SER A C 1
ATOM 2228 O O . SER A 1 279 ? -38.339 -2.741 15.841 1.00 87.94 279 SER A O 1
ATOM 2230 N N . GLY A 1 280 ? -36.297 -1.903 15.400 1.00 85.69 280 GLY A N 1
ATOM 2231 C CA . GLY A 1 280 ? -36.635 -0.489 15.552 1.00 85.69 280 GLY A CA 1
ATOM 2232 C C . GLY A 1 280 ? -36.238 0.138 16.887 1.00 85.69 280 GLY A C 1
ATOM 2233 O O . GLY A 1 280 ? -36.596 1.294 17.103 1.00 85.69 280 GLY A O 1
ATOM 2234 N N . ALA A 1 281 ? -35.518 -0.580 17.755 1.00 83.31 281 ALA A N 1
ATOM 2235 C CA . ALA A 1 281 ? -34.977 0.007 18.978 1.00 83.31 281 ALA A CA 1
ATOM 2236 C C . ALA A 1 281 ? -33.868 1.024 18.660 1.00 83.31 281 ALA A C 1
ATOM 2238 O O . ALA A 1 281 ? -33.144 0.869 17.670 1.00 83.31 281 ALA A O 1
ATOM 2239 N N . SER A 1 282 ? -33.712 2.056 19.490 1.00 82.88 282 SER A N 1
ATOM 2240 C CA . SER A 1 282 ? -32.569 2.973 19.403 1.00 82.88 282 SER A CA 1
ATOM 2241 C C . SER A 1 282 ? -31.344 2.413 20.134 1.00 82.88 282 SER A C 1
ATOM 2243 O O . SER A 1 282 ? -31.450 1.495 20.946 1.00 82.88 282 SER A O 1
ATOM 2245 N N . PHE A 1 283 ? -30.158 2.970 19.867 1.00 74.38 283 PHE A N 1
ATOM 2246 C CA . PHE A 1 283 ? -28.969 2.632 20.657 1.00 74.38 283 PHE A CA 1
ATOM 2247 C C . PHE A 1 283 ? -29.120 3.054 22.127 1.00 74.38 283 PHE A C 1
ATOM 2249 O O . PHE A 1 283 ? -28.646 2.334 22.998 1.00 74.38 283 PHE A O 1
ATOM 2256 N N . GLU A 1 284 ? -29.831 4.152 22.423 1.00 77.88 284 GLU A N 1
ATOM 2257 C CA . GLU A 1 284 ? -30.070 4.571 23.814 1.00 77.88 284 GLU A CA 1
ATOM 2258 C C . GLU A 1 284 ? -30.944 3.568 24.582 1.00 77.88 284 GLU A C 1
ATOM 2260 O O . GLU A 1 284 ? -30.773 3.398 25.786 1.00 77.88 284 GLU A O 1
ATOM 2265 N N . GLU A 1 285 ? -31.859 2.876 23.896 1.00 73.62 285 GLU A N 1
ATOM 2266 C CA . GLU A 1 285 ? -32.705 1.835 24.493 1.00 73.62 285 GLU A CA 1
ATOM 2267 C C . GLU A 1 285 ? -31.936 0.543 24.813 1.00 73.62 285 GLU A C 1
ATOM 2269 O O . GLU A 1 285 ? -32.415 -0.265 25.606 1.00 73.62 285 GLU A O 1
ATOM 2274 N N . LEU A 1 286 ? -30.754 0.345 24.221 1.00 72.50 286 LEU A N 1
ATOM 2275 C CA . LEU A 1 286 ? -29.884 -0.807 24.487 1.00 72.50 286 LEU A CA 1
ATOM 2276 C C . LEU A 1 286 ? -28.869 -0.568 25.606 1.00 72.50 286 LEU A C 1
ATOM 2278 O O . LEU A 1 286 ? -28.338 -1.523 26.167 1.00 72.50 286 LEU A O 1
ATOM 2282 N N . GLU A 1 287 ? -28.567 0.695 25.900 1.00 66.69 287 GLU A N 1
ATOM 2283 C CA . GLU A 1 287 ? -27.612 1.093 26.939 1.00 66.69 287 GLU A CA 1
ATOM 2284 C C . GLU A 1 287 ? -28.267 1.281 28.325 1.00 66.69 287 GLU A C 1
ATOM 2286 O O . GLU A 1 287 ? -27.559 1.549 29.300 1.00 66.69 287 GLU A O 1
ATOM 2291 N N . ALA A 1 288 ? -29.598 1.145 28.412 1.00 55.47 288 ALA A N 1
ATOM 2292 C CA . ALA A 1 288 ? -30.415 1.287 29.626 1.00 55.47 288 ALA A CA 1
ATOM 2293 C C . ALA A 1 288 ? -30.566 -0.026 30.416 1.00 55.47 288 ALA A C 1
ATOM 2295 O O . ALA A 1 288 ? -30.513 0.045 31.669 1.00 55.47 288 ALA A O 1
#

Nearest PDB structures (foldseek):
  3dxo-assembly1_A  TM=6.278E-01  e=2.951E+00  Agrobacterium fabrum str. C58
  6x1i-assembly1_B  TM=6.533E-01  e=2.951E+00  Agrobacterium fabrum str. C58
  3bga-assembly1_B  TM=4.226E-01  e=8.859E-01  Bacteroides thetaiotaomicron VPI-5482
  3dec-assembly1_A  TM=4.131E-01  e=1.197E+00  Bacteroides thetaiotaomicron VPI-5482
  3eli-assembly1_A  TM=3.764E-01  e=5.072E+00  Ruegeria pomeroyi

Solvent-accessible surface area (backbone atoms only — not comparable to full-atom values): 16602 Å² total; per-residue (Å²): 134,85,67,91,66,86,76,25,58,62,55,64,42,56,63,37,87,87,49,66,52,28,49,42,71,38,66,53,89,79,72,85,51,94,80,58,44,38,64,82,58,55,36,68,77,43,66,86,52,49,61,36,32,32,29,42,30,28,37,24,34,73,88,64,50,78,74,43,61,27,34,35,39,32,44,51,80,67,68,76,64,83,89,42,91,88,66,67,73,19,42,53,56,52,53,50,51,52,44,53,52,49,57,63,47,59,77,49,33,88,74,64,52,49,60,82,59,76,59,41,45,41,98,87,71,46,72,37,56,23,54,30,32,31,35,30,70,80,81,69,44,74,35,56,60,53,28,42,88,63,29,47,64,50,40,72,61,74,52,38,67,64,31,46,74,74,75,40,72,31,30,73,78,24,72,57,68,36,36,29,29,62,72,45,26,77,72,74,74,50,60,68,42,34,28,74,69,81,56,97,83,56,63,88,80,57,34,30,48,66,54,52,56,60,39,47,65,63,47,58,89,85,46,55,76,44,92,64,44,68,60,66,79,36,90,60,38,60,49,25,63,42,95,72,47,39,36,48,47,29,43,36,61,78,27,66,48,62,35,48,76,49,36,30,54,55,81,81,71,51,71,69,56,46,52,40,42,80,71,69,45,54,73,72,72,70,76,110

Secondary structure (DSSP, 8-state):
---------SHHHHS-SS-SEEEEEPBP--PPPTTSSPPP-B-EEE--SSSEEEEEEEEEETT--EEEEEEEEEE-SS------SSS---HHHHHHHHHHHHHHHHTTGGGS-EE--GGGB-TTSPBPPBP-EEEETTTTEEEPPBPTTT-PBPEE---HHHHHHTTPPPTTTSS---EE-HHHHHHHS---EE-SS--TTS-TT-B-HHHHHHHGGG--TTSTTGGG-GGGG-TTHHHHHSTT-THHHHEEEEESS-B-EEEEE-----HHHHHHHHTT--HHHH--